Protein AF-E7GQM9-F1 (afdb_monomer_lite)

Sequence (223 aa):
MFKDCTQLNWVSIGIANHIGDEAFAGCTSLNRLIIYLHNGGTPPVLGRDVFKGCTSSKKTIDFSPTGNEAALAERYKAADPQWAVWFEGGTPPPSGSASSGSNDRGSKYGSWVQDAGGWMYIFNDFSPVSQWGYLPYGGKFAWYYFDQNGYMMTGWYTDASGRTYYLNPVSDGTRGRMMTGWNQIDGKWYYFSMEEGSENGMLLKNTTTPDGYKVDADGVWIQ

Structure (mmCIF, N/CA/C/O backbone):
data_AF-E7GQM9-F1
#
_entry.id   AF-E7GQM9-F1
#
loop_
_atom_site.group_PDB
_atom_site.id
_atom_site.type_symbol
_atom_site.label_atom_id
_atom_site.label_alt_id
_atom_site.label_comp_id
_atom_site.label_asym_id
_atom_site.label_entity_id
_atom_site.label_seq_id
_atom_site.pdbx_PDB_ins_code
_atom_site.Cartn_x
_atom_site.Cartn_y
_atom_site.Cartn_z
_atom_site.occupancy
_atom_site.B_iso_or_equiv
_atom_site.auth_seq_id
_atom_site.auth_comp_id
_atom_site.auth_asym_id
_atom_site.auth_atom_id
_atom_site.pdbx_PDB_model_num
ATOM 1 N N . MET A 1 1 ? 1.877 13.228 -8.716 1.00 68.31 1 MET A N 1
ATOM 2 C CA . MET A 1 1 ? 2.737 12.589 -9.737 1.00 68.31 1 MET A CA 1
ATOM 3 C C . MET A 1 1 ? 3.532 13.690 -10.418 1.00 68.31 1 MET A C 1
ATOM 5 O O . MET A 1 1 ? 2.919 14.692 -10.757 1.00 68.31 1 MET A O 1
ATOM 9 N N . PHE A 1 2 ? 4.853 13.554 -10.547 1.00 87.00 2 PHE A N 1
ATOM 10 C CA . PHE A 1 2 ? 5.767 14.640 -10.938 1.00 87.00 2 PHE A CA 1
ATOM 11 C C . PHE A 1 2 ? 5.984 14.746 -12.455 1.00 87.00 2 PHE A C 1
ATOM 13 O O . PHE A 1 2 ? 7.014 15.233 -12.898 1.00 87.00 2 PHE A O 1
ATOM 20 N N . LYS A 1 3 ? 5.029 14.302 -13.272 1.00 87.81 3 LYS A N 1
ATOM 21 C CA . LYS A 1 3 ? 5.143 14.380 -14.730 1.00 87.81 3 LYS A CA 1
ATOM 22 C C . LYS A 1 3 ? 5.377 15.830 -15.189 1.00 87.81 3 LYS A C 1
ATOM 24 O O . LYS A 1 3 ? 4.772 16.751 -14.644 1.00 87.81 3 LYS A O 1
ATOM 29 N N . ASP A 1 4 ? 6.274 16.010 -16.154 1.00 89.31 4 ASP A N 1
ATOM 30 C CA . ASP A 1 4 ? 6.684 17.280 -16.770 1.00 89.31 4 ASP A CA 1
ATOM 31 C C . ASP A 1 4 ? 7.248 18.325 -15.785 1.00 89.31 4 ASP A C 1
ATOM 33 O O . ASP A 1 4 ? 7.352 19.516 -16.092 1.00 89.31 4 ASP A O 1
ATOM 37 N N . CYS A 1 5 ? 7.676 17.892 -14.593 1.00 90.06 5 CYS A N 1
ATOM 38 C CA . CYS A 1 5 ? 8.295 18.765 -13.599 1.00 90.06 5 CYS A CA 1
ATOM 39 C C . CYS A 1 5 ? 9.760 19.056 -13.964 1.00 90.06 5 CYS A C 1
ATOM 41 O O . CYS A 1 5 ? 10.696 18.478 -13.410 1.00 90.06 5 CYS A O 1
ATOM 43 N N . THR A 1 6 ? 9.976 19.998 -14.880 1.00 91.81 6 THR A N 1
ATOM 44 C CA . THR A 1 6 ? 11.311 20.353 -15.402 1.00 91.81 6 THR A CA 1
ATOM 45 C C . THR A 1 6 ? 12.249 20.991 -14.377 1.00 91.81 6 THR A C 1
ATOM 47 O O . THR A 1 6 ? 13.444 21.082 -14.635 1.00 91.81 6 THR A O 1
ATOM 50 N N . GLN A 1 7 ? 11.747 21.407 -13.212 1.00 92.31 7 GLN A N 1
ATOM 51 C CA . GLN A 1 7 ? 12.543 21.976 -12.114 1.00 92.31 7 GLN A CA 1
ATOM 52 C C . GLN A 1 7 ? 12.828 20.975 -10.983 1.00 92.31 7 GLN A C 1
ATOM 54 O O . GLN A 1 7 ? 13.512 21.313 -10.017 1.00 92.31 7 GLN A O 1
ATOM 59 N N . LEU A 1 8 ? 12.292 19.752 -11.064 1.00 90.94 8 LEU A N 1
ATOM 60 C CA . LEU A 1 8 ? 12.532 18.738 -10.045 1.00 90.94 8 LEU A CA 1
ATOM 61 C C . LEU A 1 8 ? 13.973 18.240 -10.167 1.00 90.94 8 LEU A C 1
ATOM 63 O O . LEU A 1 8 ? 14.300 17.542 -11.118 1.00 90.94 8 LEU A O 1
ATOM 67 N N . ASN A 1 9 ? 14.821 18.594 -9.202 1.00 87.56 9 ASN A N 1
ATOM 68 C CA . ASN A 1 9 ? 16.243 18.244 -9.230 1.00 87.56 9 ASN A CA 1
ATOM 69 C C . ASN A 1 9 ? 16.522 16.898 -8.560 1.00 87.56 9 ASN A C 1
ATOM 71 O O . ASN A 1 9 ? 17.360 16.129 -9.023 1.00 87.56 9 ASN A O 1
ATOM 75 N N . TRP A 1 10 ? 15.803 16.594 -7.483 1.00 87.94 10 TRP A N 1
ATOM 76 C CA . TRP A 1 10 ? 15.971 15.364 -6.727 1.00 87.94 10 TRP A CA 1
ATOM 77 C C . TRP A 1 10 ? 14.629 14.870 -6.200 1.00 87.94 10 TRP A C 1
ATOM 79 O O . TRP A 1 10 ? 13.717 15.665 -5.967 1.00 87.94 10 TRP A O 1
ATOM 89 N N . VAL A 1 11 ? 14.514 13.561 -5.998 1.00 91.94 11 VAL A N 1
ATOM 90 C CA . VAL A 1 11 ? 13.379 12.960 -5.296 1.00 91.94 11 VAL A CA 1
ATOM 91 C C . VAL A 1 11 ? 13.881 11.891 -4.344 1.00 91.94 11 VAL A C 1
ATOM 93 O O . VAL A 1 11 ? 14.811 11.146 -4.651 1.00 91.94 11 VAL A O 1
ATOM 96 N N . SER A 1 12 ? 13.247 11.828 -3.179 1.00 87.31 12 SER A N 1
ATOM 97 C CA . SER A 1 12 ? 13.397 10.701 -2.279 1.00 87.31 12 SER A CA 1
ATOM 98 C C . SER A 1 12 ? 12.186 9.787 -2.406 1.00 87.31 12 SER A C 1
ATOM 100 O O . SER A 1 12 ? 11.046 10.221 -2.234 1.00 87.31 12 SER A O 1
ATOM 102 N N . ILE A 1 13 ? 12.440 8.536 -2.763 1.00 87.50 13 ILE A N 1
ATOM 103 C CA . ILE A 1 13 ? 11.450 7.476 -2.873 1.00 87.50 13 ILE A CA 1
ATOM 104 C C . ILE A 1 13 ? 11.543 6.677 -1.574 1.00 87.50 13 ILE A C 1
ATOM 106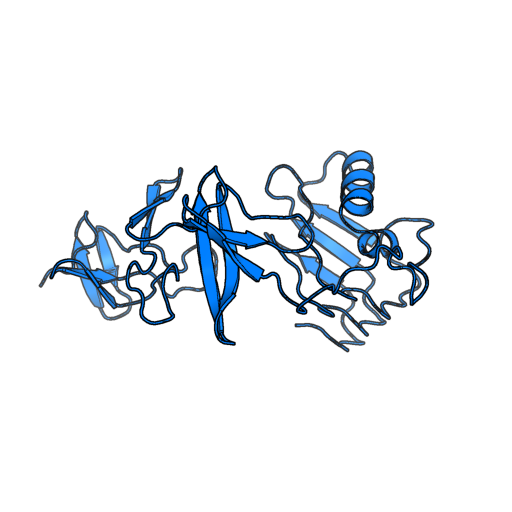 O O . ILE A 1 13 ? 12.536 6.002 -1.306 1.00 87.50 13 ILE A O 1
ATOM 110 N N . GLY A 1 14 ? 10.512 6.839 -0.743 1.00 81.25 14 GLY A N 1
ATOM 111 C CA . GLY A 1 14 ? 10.346 6.144 0.531 1.00 81.25 14 GLY A CA 1
ATOM 112 C C . GLY A 1 14 ? 10.001 4.664 0.365 1.00 81.25 14 GLY A C 1
ATOM 113 O O . GLY A 1 14 ? 10.415 4.009 -0.586 1.00 81.25 14 GLY A O 1
ATOM 114 N N . ILE A 1 15 ? 9.188 4.149 1.287 1.00 74.38 15 ILE A N 1
ATOM 115 C CA . ILE A 1 15 ? 8.647 2.788 1.217 1.00 74.38 15 ILE A CA 1
ATOM 116 C C . ILE A 1 15 ? 7.642 2.728 0.058 1.00 74.38 15 ILE A C 1
ATOM 118 O O . ILE A 1 15 ? 6.471 3.070 0.223 1.00 74.38 15 ILE A O 1
ATOM 122 N N . ALA A 1 16 ? 8.111 2.350 -1.129 1.00 77.94 16 ALA A N 1
ATOM 123 C CA . ALA A 1 16 ? 7.324 2.320 -2.352 1.00 77.94 16 ALA A CA 1
ATOM 124 C C . ALA A 1 16 ? 7.380 0.924 -2.976 1.00 77.94 16 ALA A C 1
ATOM 126 O O . ALA A 1 16 ? 8.402 0.503 -3.502 1.00 77.94 16 ALA A O 1
ATOM 127 N N . ASN A 1 17 ? 6.244 0.225 -2.982 1.00 79.31 17 ASN A N 1
ATOM 128 C CA . ASN A 1 17 ? 6.117 -1.053 -3.694 1.00 79.31 17 ASN A CA 1
ATOM 129 C C . ASN A 1 17 ? 5.892 -0.849 -5.205 1.00 79.31 17 ASN A C 1
ATOM 131 O O . ASN A 1 17 ? 6.152 -1.751 -5.996 1.00 79.31 17 ASN A O 1
ATOM 135 N N . HIS A 1 18 ? 5.408 0.330 -5.612 1.00 79.12 18 HIS A N 1
ATOM 136 C CA . HIS A 1 18 ? 5.070 0.636 -6.999 1.00 79.12 18 HIS A CA 1
ATOM 137 C C . HIS A 1 18 ? 5.290 2.118 -7.326 1.00 79.12 18 HIS A C 1
ATOM 139 O O . HIS A 1 18 ? 4.930 2.995 -6.538 1.00 79.12 18 HIS A O 1
ATOM 145 N N . ILE A 1 19 ? 5.808 2.402 -8.520 1.00 83.75 19 ILE A N 1
ATOM 146 C CA . ILE A 1 19 ? 5.900 3.749 -9.095 1.00 83.75 19 ILE A CA 1
ATOM 147 C C . ILE A 1 19 ? 5.076 3.756 -10.380 1.00 83.75 19 ILE A C 1
ATOM 149 O O . ILE A 1 19 ? 5.380 3.030 -11.316 1.00 83.75 19 ILE A O 1
ATOM 153 N N . GLY A 1 20 ? 4.003 4.548 -10.417 1.00 78.25 20 GLY A N 1
ATOM 154 C CA . GLY A 1 20 ? 3.047 4.547 -11.532 1.00 78.25 20 GLY A CA 1
ATOM 155 C C . GLY A 1 20 ? 3.619 5.034 -12.867 1.00 78.25 20 GLY A C 1
ATOM 156 O O . GLY A 1 20 ? 4.633 5.725 -12.894 1.00 78.25 20 GLY A O 1
ATOM 157 N N . ASP A 1 21 ? 2.932 4.715 -13.969 1.00 80.50 21 ASP A N 1
ATOM 158 C CA . ASP A 1 21 ? 3.328 5.157 -15.312 1.00 80.50 21 ASP A CA 1
ATOM 159 C C . ASP A 1 21 ? 3.638 6.649 -15.374 1.00 80.50 21 ASP A C 1
ATOM 161 O O . ASP A 1 21 ? 2.866 7.472 -14.873 1.00 80.50 21 ASP A O 1
ATOM 165 N N . GLU A 1 22 ? 4.710 6.980 -16.091 1.00 85.81 22 GLU A N 1
ATOM 166 C CA . GLU A 1 22 ? 5.138 8.349 -16.366 1.00 85.81 22 GLU A CA 1
ATOM 167 C C . GLU A 1 22 ? 5.381 9.188 -15.100 1.00 85.81 22 GLU A C 1
ATOM 169 O O . GLU A 1 22 ? 5.344 10.418 -15.166 1.00 85.81 22 GLU A O 1
ATOM 174 N N . ALA A 1 23 ? 5.629 8.555 -13.944 1.00 89.88 23 ALA A N 1
ATOM 175 C CA . ALA A 1 23 ? 5.670 9.266 -12.668 1.00 89.88 23 ALA A CA 1
ATOM 176 C C . ALA A 1 23 ? 6.660 10.435 -12.622 1.00 89.88 23 ALA A C 1
ATOM 178 O O . ALA A 1 23 ? 6.388 11.430 -11.941 1.00 89.88 23 ALA A O 1
ATOM 179 N N . PHE A 1 24 ? 7.762 10.312 -13.362 1.00 93.62 24 PHE A N 1
ATOM 180 C CA . PHE A 1 24 ? 8.801 11.321 -13.536 1.00 93.62 24 PHE A CA 1
ATOM 181 C C . PHE A 1 24 ? 9.069 11.620 -15.017 1.00 93.62 24 PHE A C 1
ATOM 183 O O . PHE A 1 24 ? 10.115 12.178 -15.355 1.00 93.62 24 PHE A O 1
ATOM 190 N N . ALA A 1 25 ? 8.153 11.248 -15.919 1.00 90.31 25 ALA A N 1
ATOM 191 C CA . ALA A 1 25 ? 8.352 11.509 -17.336 1.00 90.31 25 ALA A CA 1
ATOM 192 C C . ALA A 1 25 ? 8.449 13.021 -17.576 1.00 90.31 25 ALA A C 1
ATOM 194 O O . ALA A 1 25 ? 7.697 13.786 -16.980 1.00 90.31 25 ALA A O 1
ATOM 195 N N . GLY A 1 26 ? 9.387 13.458 -18.414 1.00 89.50 26 GLY A N 1
ATOM 196 C CA . GLY A 1 26 ? 9.610 14.877 -18.709 1.00 89.50 26 GLY A CA 1
ATOM 197 C C . GLY A 1 26 ? 10.334 15.667 -17.608 1.00 89.50 26 GLY A C 1
ATOM 198 O O . GLY A 1 26 ? 10.571 16.862 -17.779 1.00 89.50 26 GLY A O 1
ATOM 199 N N . CYS A 1 27 ? 10.746 15.037 -16.500 1.00 94.06 27 CYS A N 1
ATOM 200 C CA . CYS A 1 27 ? 11.576 15.684 -15.479 1.00 94.06 27 CYS A CA 1
ATOM 201 C C . CYS A 1 27 ? 13.022 15.849 -15.966 1.00 94.06 27 CYS A C 1
ATOM 203 O O . CYS A 1 27 ? 13.909 15.063 -15.623 1.00 94.06 27 CYS A O 1
ATOM 205 N N . THR A 1 28 ? 13.272 16.868 -16.785 1.00 92.25 28 THR A N 1
ATOM 206 C CA . THR A 1 28 ? 14.568 17.074 -17.452 1.00 92.25 28 THR A CA 1
ATOM 207 C C . THR A 1 28 ? 15.712 17.400 -16.493 1.00 92.25 28 THR A C 1
ATOM 209 O O . THR A 1 28 ? 16.852 17.030 -16.768 1.00 92.25 28 THR A O 1
ATOM 212 N N . SER A 1 29 ? 15.421 18.050 -15.362 1.00 92.56 29 SER A N 1
ATOM 213 C CA . SER A 1 29 ? 16.433 18.420 -14.357 1.00 92.56 29 SER A CA 1
ATOM 214 C C . SER A 1 29 ? 16.643 17.366 -13.271 1.00 92.56 29 SER A C 1
ATOM 216 O O . SER A 1 29 ? 17.541 17.532 -12.443 1.00 92.56 29 SER A O 1
ATOM 218 N N . LEU A 1 30 ? 15.865 16.274 -13.278 1.00 93.38 30 LEU A N 1
ATOM 219 C CA . LEU A 1 30 ? 15.963 15.244 -12.249 1.00 93.38 30 LEU A CA 1
ATOM 220 C C . LEU A 1 30 ? 17.299 14.519 -12.382 1.00 93.38 30 LEU A C 1
ATOM 222 O O . LEU A 1 30 ? 17.571 13.835 -13.373 1.00 93.38 30 LEU A O 1
ATOM 226 N N . ASN A 1 31 ? 18.138 14.716 -11.372 1.00 91.12 31 ASN A N 1
ATOM 227 C CA . ASN A 1 31 ? 19.538 14.323 -11.365 1.00 91.12 31 ASN A CA 1
ATOM 228 C C . ASN A 1 31 ? 19.913 13.451 -10.166 1.00 91.12 31 ASN A C 1
ATOM 230 O O . ASN A 1 31 ? 21.006 12.892 -10.150 1.00 91.12 31 ASN A O 1
ATOM 234 N N . ARG A 1 32 ? 19.013 13.287 -9.193 1.00 90.88 32 ARG A N 1
ATOM 235 C CA . ARG A 1 32 ? 19.282 12.494 -7.997 1.00 90.88 32 ARG A CA 1
ATOM 236 C C . ARG A 1 32 ? 18.044 11.755 -7.508 1.00 90.88 32 ARG A C 1
ATOM 238 O O . ARG A 1 32 ? 17.019 12.378 -7.222 1.00 90.88 32 ARG A O 1
ATOM 245 N N . LEU A 1 33 ? 18.166 10.441 -7.363 1.00 92.38 33 LEU A N 1
ATOM 246 C CA . LEU A 1 33 ? 17.224 9.611 -6.619 1.00 92.38 33 LEU A CA 1
ATOM 247 C C . LEU A 1 33 ? 17.828 9.237 -5.270 1.00 92.38 33 LEU A C 1
ATOM 249 O O . LEU A 1 33 ? 18.993 8.862 -5.194 1.00 92.38 33 LEU A O 1
ATOM 253 N N . ILE A 1 34 ? 17.019 9.292 -4.221 1.00 86.81 34 ILE A N 1
ATOM 254 C CA . ILE A 1 34 ? 17.334 8.669 -2.936 1.00 86.81 34 ILE A CA 1
ATOM 255 C C . ILE A 1 34 ? 16.307 7.565 -2.729 1.00 86.81 34 ILE A C 1
ATOM 257 O O . ILE A 1 34 ? 15.112 7.844 -2.738 1.00 86.81 34 ILE A O 1
ATOM 261 N N . ILE A 1 35 ? 16.749 6.323 -2.572 1.00 89.00 35 ILE A N 1
ATOM 262 C CA . ILE A 1 35 ? 15.875 5.172 -2.364 1.00 89.00 35 ILE A CA 1
ATOM 263 C C . ILE A 1 35 ? 16.012 4.692 -0.927 1.00 89.00 35 ILE A C 1
ATOM 265 O O . ILE A 1 35 ? 17.083 4.236 -0.516 1.00 89.00 35 ILE A O 1
ATOM 269 N N . TYR A 1 36 ? 14.923 4.753 -0.167 1.00 82.19 36 TYR A N 1
ATOM 270 C CA . TYR A 1 36 ? 14.878 4.131 1.149 1.00 82.19 36 TYR A CA 1
ATOM 271 C C . TYR A 1 36 ? 14.612 2.633 1.009 1.00 82.19 36 TYR A C 1
ATOM 273 O O . TYR A 1 36 ? 13.545 2.209 0.568 1.00 82.19 36 TYR A O 1
ATOM 281 N N . LEU A 1 37 ? 15.599 1.822 1.379 1.00 82.06 37 LEU A N 1
ATOM 282 C CA . LEU A 1 37 ? 15.533 0.374 1.286 1.00 82.06 37 LEU A CA 1
ATOM 283 C C . LEU A 1 37 ? 14.505 -0.173 2.281 1.00 82.06 37 LEU A C 1
ATOM 285 O O . LEU A 1 37 ? 14.644 -0.038 3.495 1.00 82.06 37 LEU A O 1
ATOM 289 N N . HIS A 1 38 ? 13.510 -0.873 1.749 1.00 76.50 38 HIS A N 1
ATOM 290 C CA . HIS A 1 38 ? 12.591 -1.727 2.495 1.00 76.50 38 HIS A CA 1
ATOM 291 C C . HIS A 1 38 ? 12.579 -3.130 1.867 1.00 76.50 38 HIS A C 1
ATOM 293 O O . HIS A 1 38 ? 13.158 -3.346 0.800 1.00 76.50 38 HIS A O 1
ATOM 299 N N . ASN A 1 39 ? 11.968 -4.115 2.538 1.00 66.12 39 ASN A N 1
ATOM 300 C CA . ASN A 1 39 ? 11.798 -5.483 2.016 1.00 66.12 39 ASN A CA 1
ATOM 301 C C . ASN A 1 39 ? 13.106 -6.126 1.507 1.00 66.12 39 ASN A C 1
ATOM 303 O O . ASN A 1 39 ? 13.173 -6.645 0.392 1.00 66.12 39 ASN A O 1
ATOM 307 N N . GLY A 1 40 ? 14.183 -6.022 2.293 1.00 73.69 40 GLY A N 1
ATOM 308 C CA . GLY A 1 40 ? 15.490 -6.584 1.933 1.00 73.69 40 GLY A CA 1
ATOM 309 C C . GLY A 1 40 ? 16.164 -5.911 0.730 1.00 73.69 40 GLY A C 1
ATOM 310 O O . GLY A 1 40 ? 17.076 -6.498 0.148 1.00 73.69 40 GLY A O 1
ATOM 311 N N . GLY A 1 41 ? 15.719 -4.709 0.341 1.00 80.38 41 GLY A N 1
ATOM 312 C CA . GLY A 1 41 ? 16.227 -3.956 -0.807 1.00 80.38 41 GLY A CA 1
ATOM 313 C C . GLY A 1 41 ? 15.624 -4.399 -2.138 1.00 80.38 41 GLY A C 1
ATOM 314 O O . GLY A 1 41 ? 16.319 -4.401 -3.155 1.00 80.38 41 GLY A O 1
ATOM 315 N N . THR A 1 42 ? 14.375 -4.860 -2.129 1.00 82.88 42 THR A N 1
ATOM 316 C CA . THR A 1 42 ? 13.640 -5.204 -3.354 1.00 82.88 42 THR A CA 1
ATOM 317 C C . THR A 1 42 ? 13.195 -3.910 -4.054 1.00 82.88 42 THR A C 1
ATOM 319 O O . THR A 1 42 ? 12.630 -3.054 -3.375 1.00 82.88 42 THR A O 1
ATOM 322 N N . PRO A 1 43 ? 13.465 -3.721 -5.362 1.00 84.94 43 PRO A N 1
ATOM 323 C CA . PRO A 1 43 ? 13.064 -2.512 -6.084 1.00 84.94 43 PRO A CA 1
ATOM 324 C C . PRO A 1 43 ? 11.539 -2.336 -6.134 1.00 84.94 43 PRO A C 1
ATOM 326 O O . PRO A 1 43 ? 10.829 -3.341 -6.237 1.00 84.94 43 PRO A O 1
ATOM 329 N N . PRO A 1 44 ? 11.026 -1.089 -6.151 1.00 84.12 44 PRO A N 1
ATOM 330 C CA . PRO A 1 44 ? 9.646 -0.833 -6.537 1.00 84.12 44 PRO A CA 1
ATOM 331 C C . PRO A 1 44 ? 9.394 -1.355 -7.948 1.00 84.12 44 PRO A C 1
ATOM 333 O O . PRO A 1 44 ? 10.223 -1.171 -8.846 1.00 84.12 44 PRO A O 1
ATOM 336 N N . VAL A 1 45 ? 8.208 -1.908 -8.168 1.00 81.00 45 VAL A N 1
ATOM 337 C CA . VAL A 1 45 ? 7.737 -2.200 -9.519 1.00 81.00 45 VAL A CA 1
ATOM 338 C C . VAL A 1 45 ? 7.491 -0.879 -10.256 1.00 81.00 45 VAL A C 1
ATOM 340 O O . VAL A 1 45 ? 6.844 0.026 -9.721 1.00 81.00 45 VAL A O 1
ATOM 343 N N . LEU A 1 46 ? 8.021 -0.749 -11.472 1.00 81.50 46 LEU A N 1
ATOM 344 C CA . LEU A 1 46 ? 7.845 0.442 -12.298 1.00 81.50 46 LEU A CA 1
ATOM 345 C C . LEU A 1 46 ? 6.680 0.269 -13.277 1.00 81.50 46 LEU A C 1
ATOM 347 O O . LEU A 1 46 ? 6.521 -0.766 -13.920 1.00 81.50 46 LEU A O 1
ATOM 351 N N . GLY A 1 47 ? 5.888 1.328 -13.417 1.00 73.81 47 GLY A N 1
ATOM 352 C CA . GLY A 1 47 ? 4.965 1.506 -14.526 1.00 73.81 47 GLY A CA 1
ATOM 353 C C . GLY A 1 47 ? 5.699 1.809 -15.834 1.00 73.81 47 GLY A C 1
ATOM 354 O O . GLY A 1 47 ? 6.929 1.878 -15.905 1.00 73.81 47 GLY A O 1
ATOM 355 N N . ARG A 1 48 ? 4.941 2.040 -16.901 1.00 78.44 48 ARG A N 1
ATOM 356 C CA . ARG A 1 48 ? 5.496 2.401 -18.210 1.00 78.44 48 ARG A CA 1
ATOM 357 C C . ARG A 1 48 ? 6.098 3.805 -18.188 1.00 78.44 48 ARG A C 1
ATOM 359 O O . ARG A 1 48 ? 5.488 4.738 -17.672 1.00 78.44 48 ARG A O 1
ATOM 366 N N . ASP A 1 49 ? 7.234 3.976 -18.858 1.00 84.38 49 ASP A N 1
ATOM 367 C CA . ASP A 1 49 ? 7.826 5.283 -19.164 1.00 84.38 49 ASP A CA 1
ATOM 368 C C . ASP A 1 49 ? 8.083 6.167 -17.921 1.00 84.38 49 ASP A C 1
ATOM 370 O O . ASP A 1 49 ? 8.101 7.394 -18.024 1.00 84.38 49 ASP A O 1
ATOM 374 N N . VAL A 1 50 ? 8.305 5.573 -16.744 1.00 89.19 50 VAL A N 1
ATOM 375 C CA . VAL A 1 50 ? 8.479 6.273 -15.457 1.00 89.19 50 VAL A CA 1
ATOM 376 C C . VAL A 1 50 ? 9.531 7.375 -15.543 1.00 89.19 50 VAL A C 1
ATOM 378 O O . VAL A 1 50 ? 9.284 8.475 -15.056 1.00 89.19 50 VAL A O 1
ATOM 381 N N . PHE A 1 51 ? 10.668 7.101 -16.187 1.00 91.31 51 PHE A N 1
ATOM 382 C CA . PHE A 1 51 ? 11.790 8.040 -16.342 1.00 91.31 51 PHE A CA 1
ATOM 383 C C . PHE A 1 51 ? 11.961 8.547 -17.783 1.00 91.31 51 PHE A C 1
ATOM 385 O O . PHE A 1 51 ? 13.033 9.027 -18.171 1.00 91.31 51 PHE A O 1
ATOM 392 N N . LYS A 1 52 ? 10.928 8.422 -18.624 1.00 88.44 52 LYS A N 1
ATOM 393 C CA . LYS A 1 52 ? 11.003 8.843 -20.027 1.00 88.44 52 LYS A CA 1
ATOM 394 C C . LYS A 1 52 ? 11.267 10.341 -20.130 1.00 88.44 52 LYS A C 1
ATOM 396 O O . LYS A 1 52 ? 10.534 11.152 -19.583 1.00 88.44 52 LYS A O 1
ATOM 401 N N . GLY A 1 53 ? 12.299 10.727 -20.874 1.00 87.56 53 GLY A N 1
ATOM 402 C CA . GLY A 1 53 ? 12.661 12.139 -21.021 1.00 87.56 53 GLY A CA 1
ATOM 403 C C . GLY A 1 53 ? 13.370 12.742 -19.801 1.00 87.56 53 GLY A C 1
ATOM 404 O O . GLY A 1 53 ? 13.564 13.954 -19.762 1.00 87.56 53 GLY A O 1
ATOM 405 N N . CYS A 1 54 ? 13.813 11.934 -18.831 1.00 89.06 54 CYS A N 1
ATOM 406 C CA . CYS A 1 54 ? 14.766 12.385 -17.816 1.00 89.06 54 CYS A CA 1
ATOM 407 C C . CYS A 1 54 ? 16.161 12.555 -18.447 1.00 89.06 54 CYS A C 1
ATOM 409 O O . CYS A 1 54 ? 16.949 11.611 -18.549 1.00 89.06 54 CYS A O 1
ATOM 411 N N . THR A 1 55 ? 16.481 13.770 -18.893 1.00 85.19 55 THR A N 1
ATOM 412 C CA . THR A 1 55 ? 17.667 14.063 -19.719 1.00 85.19 55 THR A CA 1
ATOM 413 C C . THR A 1 55 ? 18.873 14.626 -18.964 1.00 85.19 55 THR A C 1
ATOM 415 O O . THR A 1 55 ? 19.877 14.917 -19.608 1.00 85.19 55 THR A O 1
ATOM 418 N N . SER A 1 56 ? 18.836 14.742 -17.628 1.00 85.31 56 SER A N 1
ATOM 419 C CA . SER A 1 56 ? 19.973 15.276 -16.855 1.00 85.31 56 SER A CA 1
ATOM 420 C C . SER A 1 56 ? 21.295 14.578 -17.204 1.00 85.31 56 SER A C 1
ATOM 422 O O . SER A 1 56 ? 21.364 13.349 -17.251 1.00 85.31 56 SER A O 1
ATOM 424 N N . SER A 1 57 ? 22.353 15.356 -17.432 1.00 79.75 57 SER A N 1
ATOM 425 C CA . SER A 1 57 ? 23.680 14.854 -17.814 1.00 79.75 57 SER A CA 1
ATOM 426 C C . SER A 1 57 ? 24.438 14.189 -16.665 1.00 79.75 57 SER A C 1
ATOM 428 O O . SER A 1 57 ? 25.361 13.415 -16.902 1.00 79.75 57 SER A O 1
ATOM 430 N N . LYS A 1 58 ? 24.045 14.477 -15.421 1.00 82.25 58 LYS A N 1
ATOM 431 C CA . LYS A 1 58 ? 24.554 13.830 -14.212 1.00 82.25 58 LYS A CA 1
ATOM 432 C C . LYS A 1 58 ? 23.365 13.218 -13.497 1.00 82.25 58 LYS A C 1
ATOM 434 O O . LYS A 1 58 ? 22.427 13.939 -13.169 1.00 82.25 58 LYS A O 1
ATOM 439 N N . LYS A 1 59 ? 23.373 11.904 -13.322 1.00 87.44 59 LYS A N 1
ATOM 440 C CA . LYS A 1 59 ? 22.342 11.180 -12.584 1.00 87.44 59 LYS A CA 1
ATOM 441 C C . LYS A 1 59 ? 23.009 10.345 -11.513 1.00 87.44 59 LYS A C 1
ATOM 443 O O . LYS A 1 59 ? 24.013 9.699 -11.796 1.00 87.44 59 LYS A O 1
ATOM 448 N N . THR A 1 60 ? 22.461 10.385 -10.309 1.00 85.94 60 THR A N 1
ATOM 449 C CA . THR A 1 60 ? 22.903 9.549 -9.195 1.00 85.94 60 THR A CA 1
ATOM 450 C C . THR A 1 60 ? 21.709 8.872 -8.541 1.00 85.94 60 THR A C 1
ATOM 452 O O . THR A 1 60 ? 20.587 9.391 -8.557 1.00 85.94 60 THR A O 1
ATOM 455 N N . ILE A 1 61 ? 21.963 7.707 -7.961 1.00 89.56 61 ILE A N 1
ATOM 456 C CA . ILE A 1 61 ? 21.018 6.970 -7.135 1.00 89.56 61 ILE A CA 1
ATOM 457 C C . ILE A 1 61 ? 21.721 6.595 -5.836 1.00 89.56 61 ILE A C 1
ATOM 459 O O . ILE A 1 61 ? 22.743 5.918 -5.854 1.00 89.56 61 ILE A O 1
ATOM 463 N N . ASP A 1 62 ? 21.170 7.068 -4.724 1.00 85.25 62 ASP A N 1
ATOM 464 C CA . ASP A 1 62 ? 21.682 6.802 -3.384 1.00 85.25 62 ASP A CA 1
ATOM 465 C C . ASP A 1 62 ? 20.727 5.836 -2.675 1.00 85.25 62 ASP A C 1
ATOM 467 O O . ASP A 1 62 ? 19.511 6.041 -2.697 1.00 85.25 62 ASP A O 1
ATOM 471 N N . PHE A 1 63 ? 21.253 4.810 -2.007 1.00 86.06 63 PHE A N 1
ATOM 472 C CA . PHE A 1 63 ? 20.452 3.882 -1.205 1.00 86.06 63 PHE A CA 1
ATOM 473 C C . PHE A 1 63 ? 20.589 4.193 0.288 1.00 86.06 63 PHE A C 1
ATOM 475 O O . PHE A 1 63 ? 21.690 4.428 0.784 1.00 86.06 63 PHE A O 1
ATOM 482 N N . SER A 1 64 ? 19.471 4.188 1.015 1.00 79.94 64 SER A N 1
ATOM 483 C CA . SER A 1 64 ? 19.422 4.495 2.446 1.00 79.94 64 SER A CA 1
ATOM 484 C C . SER A 1 64 ? 18.652 3.419 3.229 1.00 79.94 64 SER A C 1
ATOM 486 O O . SER A 1 64 ? 17.495 3.166 2.898 1.00 79.94 64 SER A O 1
ATOM 488 N N . PRO A 1 65 ? 19.227 2.792 4.273 1.00 76.38 65 PRO A N 1
ATOM 489 C CA . PRO A 1 65 ? 20.619 2.930 4.701 1.00 76.38 65 PRO A CA 1
ATOM 490 C C . PRO A 1 65 ? 21.594 2.427 3.626 1.00 76.38 65 PRO A C 1
ATOM 492 O O . PRO A 1 65 ? 21.226 1.622 2.770 1.00 76.38 65 PRO A O 1
ATOM 495 N N . THR A 1 66 ? 22.837 2.904 3.674 1.00 70.06 66 THR A N 1
ATOM 496 C CA . THR A 1 66 ? 23.887 2.456 2.753 1.00 70.06 66 THR A CA 1
ATOM 497 C C . THR A 1 66 ? 24.171 0.965 2.950 1.00 70.06 66 THR A C 1
ATOM 499 O O . THR A 1 66 ? 24.123 0.439 4.064 1.00 70.06 66 THR A O 1
ATOM 502 N N . GLY A 1 67 ? 24.435 0.260 1.850 1.00 68.06 67 GLY A N 1
ATOM 503 C CA . GLY A 1 67 ? 24.598 -1.193 1.834 1.00 68.06 67 GLY A CA 1
ATOM 504 C C . GLY A 1 67 ? 25.549 -1.650 0.732 1.00 68.06 67 GLY A C 1
ATOM 505 O O . GLY A 1 67 ? 26.428 -0.907 0.308 1.00 68.06 67 GLY A O 1
ATOM 506 N N . ASN A 1 68 ? 25.381 -2.881 0.244 1.00 78.69 68 ASN A N 1
ATOM 507 C CA . ASN A 1 68 ? 26.134 -3.357 -0.919 1.00 78.69 68 ASN A CA 1
ATOM 508 C C . ASN A 1 68 ? 25.550 -2.748 -2.206 1.00 78.69 68 ASN A C 1
ATOM 510 O O . ASN A 1 68 ? 24.692 -3.345 -2.859 1.00 78.69 68 ASN A O 1
ATOM 514 N N . GLU A 1 69 ? 26.003 -1.542 -2.542 1.00 79.06 69 GLU A N 1
ATOM 515 C CA . GLU A 1 69 ? 25.492 -0.753 -3.669 1.00 79.06 69 GLU A CA 1
ATOM 516 C C . GLU A 1 69 ? 25.647 -1.465 -5.018 1.00 79.06 69 GLU A C 1
ATOM 518 O O . GLU A 1 69 ? 24.754 -1.376 -5.856 1.00 79.06 69 GLU A O 1
ATOM 523 N N . ALA A 1 70 ? 26.711 -2.252 -5.211 1.00 81.25 70 ALA A N 1
ATOM 524 C CA . ALA A 1 70 ? 26.908 -3.027 -6.436 1.00 81.25 70 ALA A CA 1
ATOM 525 C C . ALA A 1 70 ? 25.835 -4.118 -6.602 1.00 81.25 70 ALA A C 1
ATOM 527 O O . ALA A 1 70 ? 25.236 -4.252 -7.669 1.00 81.25 70 ALA A O 1
ATOM 528 N N . ALA A 1 71 ? 25.535 -4.863 -5.532 1.00 83.50 71 ALA A N 1
ATOM 529 C CA . ALA A 1 71 ? 24.480 -5.877 -5.557 1.00 83.50 71 ALA A CA 1
ATOM 530 C C . ALA A 1 71 ? 23.083 -5.260 -5.745 1.00 83.50 71 ALA A C 1
ATOM 532 O O . ALA A 1 71 ? 22.230 -5.841 -6.419 1.00 83.50 71 ALA A O 1
ATOM 533 N N . LEU A 1 72 ? 22.848 -4.076 -5.170 1.00 86.25 72 LEU A N 1
ATOM 534 C CA . LEU A 1 72 ? 21.602 -3.330 -5.355 1.00 86.25 72 LEU A CA 1
ATOM 535 C C . LEU A 1 72 ? 21.466 -2.815 -6.791 1.00 86.25 72 LEU A C 1
ATOM 537 O O . LEU A 1 72 ? 20.401 -2.970 -7.382 1.00 86.25 72 LEU A O 1
ATOM 541 N N . ALA A 1 73 ? 22.533 -2.290 -7.392 1.00 85.62 73 ALA A N 1
ATOM 542 C CA . ALA A 1 73 ? 22.516 -1.834 -8.778 1.00 85.62 73 ALA A CA 1
ATOM 543 C C . ALA A 1 73 ? 22.150 -2.961 -9.754 1.00 85.62 73 ALA A C 1
ATOM 545 O O . ALA A 1 73 ? 21.279 -2.780 -10.608 1.00 85.62 73 ALA A O 1
ATOM 546 N N . GLU A 1 74 ? 22.762 -4.140 -9.607 1.00 86.31 74 GLU A N 1
ATOM 547 C CA . GLU A 1 74 ? 22.412 -5.309 -10.425 1.00 86.31 74 GLU A CA 1
ATOM 548 C C . GLU A 1 74 ? 20.958 -5.733 -10.221 1.00 86.31 74 GLU A C 1
ATOM 550 O O . GLU A 1 74 ? 20.240 -5.973 -11.191 1.00 86.31 74 GLU A O 1
ATOM 555 N N . ARG A 1 75 ? 20.480 -5.743 -8.973 1.00 86.38 75 ARG A N 1
ATOM 556 C CA . ARG A 1 75 ? 19.088 -6.084 -8.667 1.00 86.38 75 ARG A CA 1
ATOM 557 C C . ARG A 1 75 ? 18.088 -5.109 -9.293 1.00 86.38 75 ARG A C 1
ATOM 559 O O . ARG A 1 75 ? 17.090 -5.555 -9.850 1.00 86.38 75 ARG A O 1
ATOM 566 N N . TYR A 1 76 ? 18.335 -3.802 -9.207 1.00 89.75 76 TYR A N 1
ATOM 567 C CA . TYR A 1 76 ? 17.446 -2.778 -9.767 1.00 89.75 76 TYR A CA 1
ATOM 568 C C . TYR A 1 76 ? 17.405 -2.862 -11.297 1.00 89.75 76 TYR A C 1
ATOM 570 O O . TYR A 1 76 ? 16.322 -2.909 -11.874 1.00 89.75 76 TYR A O 1
ATOM 578 N N . LYS A 1 77 ? 18.567 -2.978 -11.954 1.00 86.69 77 LYS A N 1
ATOM 579 C CA . LYS A 1 77 ? 18.643 -3.152 -13.415 1.00 86.69 77 LYS A CA 1
ATOM 580 C C . LYS A 1 77 ? 17.968 -4.442 -13.893 1.00 86.69 77 LYS A C 1
ATOM 582 O O . LYS A 1 77 ? 17.344 -4.433 -14.949 1.00 86.69 77 LYS A O 1
ATOM 587 N N . ALA A 1 78 ? 18.091 -5.532 -13.132 1.00 81.62 78 ALA A N 1
ATOM 588 C CA . ALA A 1 78 ? 17.448 -6.805 -13.454 1.00 81.62 78 ALA A CA 1
ATOM 589 C C . ALA A 1 78 ? 15.922 -6.767 -13.271 1.00 81.62 78 ALA A C 1
ATOM 591 O O . ALA A 1 78 ? 15.216 -7.480 -13.978 1.00 81.62 78 ALA A O 1
ATOM 592 N N . ALA A 1 79 ? 15.417 -5.952 -12.338 1.00 81.88 79 ALA A N 1
ATOM 593 C CA . ALA A 1 79 ? 13.985 -5.828 -12.078 1.00 81.88 79 ALA A CA 1
ATOM 594 C C . ALA A 1 79 ? 13.248 -5.033 -13.166 1.00 81.88 79 ALA A C 1
ATOM 596 O O . ALA A 1 79 ? 12.159 -5.430 -13.567 1.00 81.88 79 ALA A O 1
ATOM 597 N N . ASP A 1 80 ? 13.827 -3.928 -13.648 1.00 84.56 80 ASP A N 1
ATOM 598 C CA . ASP A 1 80 ? 13.274 -3.165 -14.772 1.00 84.56 80 ASP A CA 1
ATOM 599 C C . ASP A 1 80 ? 14.383 -2.363 -15.491 1.00 84.56 80 ASP A C 1
ATOM 601 O O . ASP A 1 80 ? 15.149 -1.643 -14.837 1.00 84.56 80 ASP A O 1
ATOM 605 N N . PRO A 1 81 ? 14.477 -2.421 -16.835 1.00 84.19 81 PRO A N 1
ATOM 606 C CA . PRO A 1 81 ? 15.499 -1.699 -17.595 1.00 84.19 81 PRO A CA 1
ATOM 607 C C . PRO A 1 81 ? 15.428 -0.170 -17.450 1.00 84.19 81 PRO A C 1
ATOM 609 O O . PRO A 1 81 ? 16.430 0.509 -17.677 1.00 84.19 81 PRO A O 1
ATOM 612 N N . GLN A 1 82 ? 14.289 0.402 -17.051 1.00 89.44 82 GLN A N 1
ATOM 613 C CA . GLN A 1 82 ? 14.154 1.839 -16.798 1.00 89.44 82 GLN A CA 1
ATOM 614 C C . GLN A 1 82 ? 15.038 2.314 -15.635 1.00 89.44 82 GLN A C 1
ATOM 616 O O . GLN A 1 82 ? 15.397 3.491 -15.601 1.00 89.44 82 GLN A O 1
ATOM 621 N N . TRP A 1 83 ? 15.451 1.428 -14.721 1.00 89.38 83 TRP A N 1
ATOM 622 C CA . TRP A 1 83 ? 16.409 1.768 -13.665 1.00 89.38 83 TRP A CA 1
ATOM 623 C C . TRP A 1 83 ? 17.819 2.040 -14.195 1.00 89.38 83 TRP A C 1
ATOM 625 O O . TRP A 1 83 ? 18.570 2.785 -13.566 1.00 89.38 83 TRP A O 1
ATOM 635 N N . ALA A 1 84 ? 18.179 1.492 -15.361 1.00 85.12 84 ALA A N 1
ATOM 636 C CA . ALA A 1 84 ? 19.526 1.602 -15.919 1.00 85.12 84 ALA A CA 1
ATOM 637 C C . ALA A 1 84 ? 19.968 3.055 -16.150 1.00 85.12 84 ALA A C 1
ATOM 639 O O . ALA A 1 84 ? 21.155 3.348 -16.041 1.00 85.12 84 ALA A O 1
ATOM 640 N N . VAL A 1 85 ? 19.026 3.977 -16.395 1.00 84.94 85 VAL A N 1
ATOM 641 C CA . VAL A 1 85 ? 19.316 5.406 -16.611 1.00 84.94 85 VAL A CA 1
ATOM 642 C C . VAL A 1 85 ? 19.974 6.083 -15.398 1.00 84.94 85 VAL A C 1
ATOM 644 O O . VAL A 1 85 ? 20.557 7.153 -15.548 1.00 84.94 85 VAL A O 1
ATOM 647 N N . TRP A 1 86 ? 19.893 5.481 -14.208 1.00 88.19 86 TRP A N 1
ATOM 648 C CA . TRP A 1 86 ? 20.424 6.034 -12.958 1.00 88.19 86 TRP A CA 1
ATOM 649 C C . TRP A 1 86 ? 21.814 5.512 -12.568 1.00 88.19 86 TRP A C 1
ATOM 651 O O . TRP A 1 86 ? 22.371 5.987 -11.581 1.00 88.19 86 TRP A O 1
ATOM 661 N N . PHE A 1 87 ? 22.385 4.573 -13.329 1.00 83.88 87 PHE A N 1
ATOM 662 C CA . PHE A 1 87 ? 23.699 3.980 -13.060 1.00 83.88 87 PHE A CA 1
ATOM 663 C C . PHE A 1 87 ? 24.732 4.387 -14.128 1.00 83.88 87 PHE A C 1
ATOM 665 O O . PHE A 1 87 ? 24.381 4.628 -15.286 1.00 83.88 87 PHE A O 1
ATOM 672 N N . GLU A 1 88 ? 26.014 4.475 -13.748 1.00 62.88 88 GLU A N 1
ATOM 673 C CA . GLU A 1 88 ? 27.101 4.883 -14.654 1.00 62.88 88 GLU A CA 1
ATOM 674 C C . GLU A 1 88 ? 27.167 4.011 -15.919 1.00 62.88 88 GLU A C 1
ATOM 676 O O . GLU A 1 88 ? 27.066 2.786 -15.863 1.00 62.88 88 GLU A O 1
ATOM 681 N N . GLY A 1 89 ? 27.332 4.651 -17.083 1.00 56.78 89 GLY A N 1
ATOM 682 C CA . GLY A 1 89 ? 27.380 3.969 -18.383 1.00 56.78 89 GLY A CA 1
ATOM 683 C C . GLY A 1 89 ? 26.023 3.480 -18.907 1.00 56.78 89 GLY A C 1
ATOM 684 O O . GLY A 1 89 ? 25.964 2.925 -20.006 1.00 56.78 89 GLY A O 1
ATOM 685 N N . GLY A 1 90 ? 24.930 3.706 -18.170 1.00 49.25 90 GLY A N 1
ATOM 686 C CA . GLY A 1 90 ? 23.578 3.396 -18.616 1.00 49.25 90 GLY A CA 1
ATOM 687 C C . GLY A 1 90 ? 23.178 4.242 -19.823 1.00 49.25 90 GLY A C 1
ATOM 688 O O . GLY A 1 90 ? 22.991 5.454 -19.721 1.00 49.25 90 GLY A O 1
ATOM 689 N N . THR A 1 91 ? 23.014 3.607 -20.981 1.00 43.97 91 THR A N 1
ATOM 690 C CA . THR A 1 91 ? 22.251 4.221 -22.071 1.00 43.97 91 THR A CA 1
ATOM 691 C C . THR A 1 91 ? 20.765 4.117 -21.718 1.00 43.97 91 THR A C 1
ATOM 693 O O . THR A 1 91 ? 20.339 3.072 -21.217 1.00 43.97 91 THR A O 1
ATOM 696 N N . PRO A 1 92 ? 19.951 5.173 -21.924 1.00 46.53 92 PRO A N 1
ATOM 697 C CA . PRO A 1 92 ? 18.504 5.027 -21.838 1.00 46.53 92 PRO A CA 1
ATOM 698 C C . PRO A 1 92 ? 18.087 3.873 -22.757 1.00 46.53 92 PRO A C 1
ATOM 700 O O . PRO A 1 92 ? 18.635 3.789 -23.864 1.00 46.53 92 PRO A O 1
ATOM 703 N N . PRO A 1 93 ? 17.141 3.001 -22.362 1.00 40.94 93 PRO A N 1
ATOM 704 C CA . PRO A 1 93 ? 16.583 2.063 -23.320 1.00 40.94 93 PRO A CA 1
ATOM 705 C C . PRO A 1 93 ? 16.112 2.871 -24.541 1.00 40.94 93 PRO A C 1
ATOM 707 O O . PRO A 1 93 ? 15.498 3.932 -24.358 1.00 40.94 93 PRO A O 1
ATOM 710 N N . PRO A 1 94 ? 16.429 2.434 -25.777 1.00 40.53 94 PRO A N 1
ATOM 711 C CA . PRO A 1 94 ? 15.935 3.099 -26.972 1.00 40.53 94 PRO A CA 1
ATOM 712 C C . PRO A 1 94 ? 14.432 3.288 -26.823 1.00 40.53 94 PRO A C 1
ATOM 714 O O . PRO A 1 94 ? 13.741 2.365 -26.379 1.00 40.53 94 PRO A O 1
ATOM 717 N N . SER A 1 95 ? 13.914 4.466 -27.171 1.00 47.38 95 SER A N 1
ATOM 718 C CA . SER A 1 95 ? 12.468 4.663 -27.249 1.00 47.38 95 SER A CA 1
ATOM 719 C C . SER A 1 95 ? 11.906 3.610 -28.205 1.00 47.38 95 SER A C 1
ATOM 721 O O . SER A 1 95 ? 12.082 3.727 -29.415 1.00 47.38 95 SER A O 1
ATOM 723 N N . GLY A 1 96 ? 11.301 2.558 -27.651 1.00 46.94 96 GLY A N 1
ATOM 724 C CA . GLY A 1 96 ? 10.746 1.436 -28.407 1.00 46.94 96 GLY A CA 1
ATOM 725 C C . GLY A 1 96 ? 11.353 0.052 -28.150 1.00 46.94 96 GLY A C 1
ATOM 726 O O . GLY A 1 96 ? 10.774 -0.913 -28.637 1.00 46.94 96 GLY A O 1
ATOM 727 N N . SER A 1 97 ? 12.420 -0.118 -27.361 1.00 41.28 97 SER A N 1
ATOM 728 C CA . SER A 1 97 ? 12.945 -1.465 -27.047 1.00 41.28 97 SER A CA 1
ATOM 729 C C . SER A 1 97 ? 12.263 -2.090 -25.829 1.00 41.28 97 SER A C 1
ATOM 731 O O . SER A 1 97 ? 12.909 -2.509 -24.871 1.00 41.28 97 SER A O 1
ATOM 733 N N . ALA A 1 98 ? 10.935 -2.174 -25.882 1.00 41.25 98 ALA A N 1
ATOM 734 C CA . ALA A 1 98 ? 10.240 -3.252 -25.201 1.00 41.25 98 ALA A CA 1
ATOM 735 C C . ALA A 1 98 ? 10.533 -4.524 -26.003 1.00 41.25 98 ALA A C 1
ATOM 737 O O . ALA A 1 98 ? 10.326 -4.546 -27.217 1.00 41.25 98 ALA A O 1
ATOM 738 N N . SER A 1 99 ? 11.018 -5.577 -25.349 1.00 37.53 99 SER A N 1
ATOM 739 C CA . SER A 1 99 ? 11.115 -6.890 -25.978 1.00 37.53 99 SER A CA 1
ATOM 740 C C . SER A 1 99 ? 9.770 -7.242 -26.626 1.00 37.53 99 SER A C 1
ATOM 742 O O . SER A 1 99 ? 8.705 -7.234 -25.988 1.00 37.53 99 SER A O 1
ATOM 744 N N . SER A 1 100 ? 9.842 -7.489 -27.934 1.00 45.22 100 SER A N 1
ATOM 745 C CA . SER A 1 100 ? 8.775 -7.987 -28.789 1.00 45.22 100 SER A CA 1
ATOM 746 C C . SER A 1 100 ? 8.490 -9.446 -28.435 1.00 45.22 100 SER A C 1
ATOM 748 O O . SER A 1 100 ? 8.926 -10.369 -29.116 1.00 45.22 100 SER A O 1
ATOM 750 N N . GLY A 1 101 ? 7.784 -9.642 -27.327 1.00 33.62 101 GLY A N 1
ATOM 751 C CA . GLY A 1 101 ? 6.931 -10.800 -27.103 1.00 33.62 101 GLY A CA 1
ATOM 752 C C . GLY A 1 101 ? 5.504 -10.299 -27.233 1.00 33.62 101 GLY A C 1
ATOM 753 O O . GLY A 1 101 ? 5.007 -9.620 -26.337 1.00 33.62 101 GLY A O 1
ATOM 754 N N . SER A 1 102 ? 4.887 -10.532 -28.389 1.00 47.06 102 SER A N 1
ATOM 755 C CA . SER A 1 102 ? 3.487 -10.208 -28.623 1.00 47.06 102 SER A CA 1
ATOM 756 C C . SER A 1 102 ? 2.616 -11.013 -27.670 1.00 47.06 102 SER A C 1
ATOM 758 O O . SER A 1 102 ? 2.585 -12.235 -27.760 1.00 47.06 102 SER A O 1
ATOM 760 N N . ASN A 1 103 ? 1.919 -10.313 -26.791 1.00 33.09 103 ASN A N 1
ATOM 761 C CA . ASN A 1 103 ? 0.504 -10.504 -26.512 1.00 33.09 103 ASN A CA 1
ATOM 762 C C . ASN A 1 103 ? 0.076 -9.240 -25.783 1.00 33.09 103 ASN A C 1
ATOM 764 O O . ASN A 1 103 ? 0.682 -8.903 -24.771 1.00 33.09 103 ASN A O 1
ATOM 768 N N . ASP A 1 104 ? -0.861 -8.505 -26.380 1.00 45.31 104 ASP A N 1
ATOM 769 C CA . ASP A 1 104 ? -1.782 -7.583 -25.711 1.00 45.31 104 ASP A CA 1
ATOM 770 C C . ASP A 1 104 ? -1.359 -7.216 -24.275 1.00 45.31 104 ASP A C 1
ATOM 772 O O . ASP A 1 104 ? -1.812 -7.817 -23.300 1.00 45.31 104 ASP A O 1
ATOM 776 N N . ARG A 1 105 ? -0.414 -6.275 -24.119 1.00 41.94 105 ARG A N 1
ATOM 777 C CA . ARG A 1 105 ? -0.005 -5.804 -22.785 1.00 41.94 105 ARG A CA 1
ATOM 778 C C . ARG A 1 105 ? -1.087 -4.853 -22.284 1.00 41.94 105 ARG A C 1
ATOM 780 O O . ARG A 1 105 ? -0.962 -3.630 -22.363 1.00 41.94 105 ARG A O 1
ATOM 787 N N . GLY A 1 106 ? -2.204 -5.469 -21.906 1.00 40.22 106 GLY A N 1
ATOM 788 C CA . GLY A 1 106 ? -3.427 -4.846 -21.452 1.00 40.22 106 GLY A CA 1
ATOM 789 C C . GLY A 1 106 ? -3.184 -3.967 -20.236 1.00 40.22 106 GLY A C 1
ATOM 790 O O . GLY A 1 106 ? -2.491 -4.364 -19.311 1.00 40.22 106 GLY A O 1
ATOM 791 N N . SER A 1 107 ? -3.820 -2.793 -20.270 1.00 48.94 107 SER A N 1
ATOM 792 C CA . SER A 1 107 ? -3.942 -1.818 -19.184 1.00 48.94 107 SER A CA 1
ATOM 793 C C . SER A 1 107 ? -2.614 -1.234 -18.652 1.00 48.94 107 SER A C 1
ATOM 795 O O . SER A 1 107 ? -1.675 -1.919 -18.279 1.00 48.94 107 SER A O 1
ATOM 797 N N . LYS A 1 108 ? -2.568 0.101 -18.520 1.00 56.53 108 LYS A N 1
ATOM 798 C CA . LYS A 1 108 ? -1.552 0.856 -17.744 1.00 56.53 108 LYS A CA 1
ATOM 799 C C . LYS A 1 108 ? -1.416 0.356 -16.286 1.00 56.53 108 LYS A C 1
ATOM 801 O O . LYS A 1 108 ? -0.482 0.697 -15.571 1.00 56.53 108 LYS A O 1
ATOM 806 N N . TYR A 1 109 ? -2.361 -0.462 -15.843 1.00 61.34 109 TYR A N 1
ATOM 807 C CA . TYR A 1 109 ? -2.421 -1.092 -14.537 1.00 61.34 109 TYR A CA 1
ATOM 808 C C . TYR A 1 109 ? -2.545 -2.606 -14.687 1.00 61.34 109 TYR A C 1
ATOM 810 O O . TYR A 1 109 ? -3.031 -3.098 -15.703 1.00 61.34 109 TYR A O 1
ATOM 818 N N . GLY A 1 110 ? -2.171 -3.338 -13.647 1.00 74.88 110 GLY A N 1
ATOM 819 C CA . GLY A 1 110 ? -2.401 -4.772 -13.565 1.00 74.88 110 GLY A CA 1
ATOM 820 C C . GLY A 1 110 ? -3.883 -5.119 -13.601 1.00 74.88 110 GLY A C 1
ATOM 821 O O . GLY A 1 110 ? -4.763 -4.256 -13.544 1.00 74.88 110 GLY A O 1
ATOM 822 N N . SER A 1 111 ? -4.152 -6.409 -13.706 1.00 86.12 111 SER A N 1
ATOM 823 C CA . SER A 1 111 ? -5.504 -6.941 -1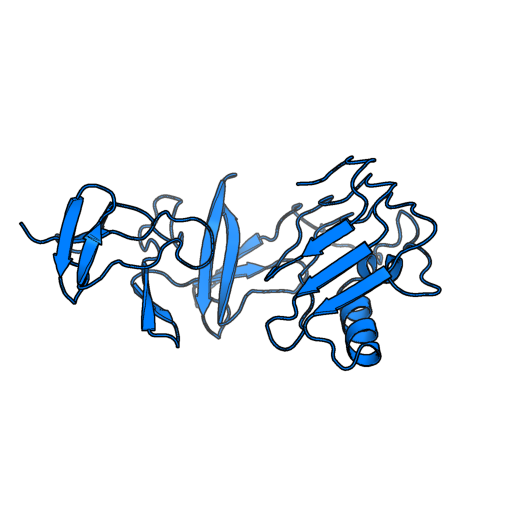3.763 1.00 86.12 111 SER A CA 1
ATOM 824 C C . SER A 1 111 ? -5.838 -7.667 -12.473 1.00 86.12 111 SER A C 1
ATOM 826 O O . SER A 1 111 ? -5.042 -8.449 -11.955 1.00 86.12 111 SER A O 1
ATOM 828 N N . TRP A 1 112 ? -7.047 -7.425 -11.977 1.00 91.94 112 TRP A N 1
ATOM 829 C CA . TRP A 1 112 ? -7.655 -8.278 -10.969 1.00 91.94 112 TRP A CA 1
ATOM 830 C C . TRP A 1 112 ? -8.056 -9.595 -11.624 1.00 91.94 112 TRP A C 1
ATOM 832 O O . TRP A 1 112 ? -8.806 -9.598 -12.600 1.00 91.94 112 TRP A O 1
ATOM 842 N N . VAL A 1 113 ? -7.552 -10.699 -11.091 1.00 93.00 113 VAL A N 1
ATOM 843 C CA . VAL A 1 113 ? -7.835 -12.052 -11.576 1.00 93.00 113 VAL A CA 1
ATOM 844 C C . VAL A 1 113 ? -8.455 -12.833 -10.434 1.00 93.00 113 VAL A C 1
ATOM 846 O O . VAL A 1 113 ? -7.991 -12.732 -9.304 1.00 93.00 113 VAL A O 1
ATOM 849 N N . GLN A 1 114 ? -9.515 -13.587 -10.711 1.00 94.94 114 GLN A N 1
ATOM 850 C CA . GLN A 1 114 ? -10.165 -14.426 -9.714 1.00 94.94 114 GLN A CA 1
ATOM 851 C C . GLN A 1 114 ? -10.056 -15.894 -10.112 1.00 94.94 114 GLN A C 1
ATOM 853 O O . GLN A 1 114 ? -10.376 -16.253 -11.246 1.00 94.94 114 GLN A O 1
ATOM 858 N N . ASP A 1 115 ? -9.654 -16.734 -9.166 1.00 93.81 115 ASP A N 1
ATOM 859 C CA . ASP A 1 115 ? -9.687 -18.190 -9.280 1.00 93.81 115 ASP A CA 1
ATOM 860 C C . ASP A 1 115 ? -10.436 -18.816 -8.081 1.00 93.81 115 ASP A C 1
ATOM 862 O O . ASP A 1 115 ? -11.191 -18.141 -7.374 1.00 93.81 115 ASP A O 1
ATOM 866 N N . ALA A 1 116 ? -10.257 -20.123 -7.863 1.00 94.12 116 ALA A N 1
ATOM 867 C CA . ALA A 1 116 ? -10.872 -20.845 -6.749 1.00 94.12 116 ALA A CA 1
ATOM 868 C C . ALA A 1 116 ? -10.327 -20.446 -5.361 1.00 94.12 116 ALA A C 1
ATOM 870 O O . ALA A 1 116 ? -11.025 -20.644 -4.367 1.00 94.12 116 ALA A O 1
ATOM 871 N N . GLY A 1 117 ? -9.103 -19.919 -5.282 1.00 91.00 117 GLY A N 1
ATOM 872 C CA . GLY A 1 117 ? -8.471 -19.456 -4.046 1.00 91.00 117 GLY A CA 1
ATOM 873 C C . GLY A 1 117 ? -8.853 -18.022 -3.681 1.00 91.00 117 GLY A C 1
ATOM 874 O O . GLY A 1 117 ? -8.926 -17.691 -2.498 1.00 91.00 117 GLY A O 1
ATOM 875 N N . GLY A 1 118 ? -9.182 -17.186 -4.667 1.00 94.94 118 GLY A N 1
ATOM 876 C CA . GLY A 1 118 ? -9.702 -15.845 -4.425 1.00 94.94 118 GLY A CA 1
ATOM 877 C C . GLY A 1 118 ? -9.299 -14.842 -5.495 1.00 94.94 118 GLY A C 1
ATOM 878 O O . GLY A 1 118 ? -9.060 -15.189 -6.647 1.00 94.94 118 GLY A O 1
ATOM 879 N N . TRP A 1 119 ? -9.266 -13.568 -5.107 1.00 96.62 119 TRP A N 1
ATOM 880 C CA . TRP A 1 119 ? -8.836 -12.478 -5.980 1.00 96.62 119 TRP A CA 1
ATOM 881 C C . TRP A 1 119 ? -7.334 -12.257 -5.854 1.00 96.62 119 TRP A C 1
ATOM 883 O O . TRP A 1 119 ? -6.838 -12.082 -4.753 1.00 96.62 119 TRP A O 1
ATOM 893 N N . MET A 1 120 ? -6.629 -12.190 -6.970 1.00 95.12 120 MET A N 1
ATOM 894 C CA . MET A 1 120 ? -5.233 -11.780 -7.076 1.00 95.12 120 MET A CA 1
ATOM 895 C C . MET A 1 120 ? -5.150 -10.504 -7.911 1.00 95.12 120 MET A C 1
ATOM 897 O O . MET A 1 120 ? -6.075 -10.169 -8.659 1.00 95.12 120 MET A O 1
ATOM 901 N N . TYR A 1 121 ? -4.023 -9.806 -7.824 1.00 89.75 121 TYR A N 1
ATOM 902 C CA . TYR A 1 121 ? -3.719 -8.704 -8.728 1.00 89.75 121 TYR A CA 1
ATOM 903 C C . TYR A 1 121 ? -2.418 -8.991 -9.463 1.00 89.75 121 TYR A C 1
ATOM 905 O O . TYR A 1 121 ? -1.374 -9.121 -8.835 1.00 89.75 121 TYR A O 1
ATOM 913 N N . ILE A 1 122 ? -2.481 -9.072 -10.789 1.00 83.31 122 ILE A N 1
ATOM 914 C CA . ILE A 1 122 ? -1.340 -9.437 -11.629 1.00 83.31 122 ILE A CA 1
ATOM 915 C C . ILE A 1 122 ? -0.915 -8.227 -12.453 1.00 83.31 122 ILE A C 1
ATOM 917 O O . ILE A 1 122 ? -1.707 -7.684 -13.224 1.00 83.31 122 ILE A O 1
ATOM 921 N N . PHE A 1 123 ? 0.345 -7.822 -12.331 1.00 73.69 123 PHE A N 1
ATOM 922 C CA . PHE A 1 123 ? 0.958 -6.784 -13.156 1.00 73.69 123 PHE A CA 1
ATOM 923 C C . PHE A 1 123 ? 2.328 -7.253 -13.640 1.00 73.69 123 PHE A C 1
ATOM 925 O O . PHE A 1 123 ? 3.204 -7.450 -12.813 1.00 73.69 123 PHE A O 1
ATOM 932 N N . ASN A 1 124 ? 2.525 -7.411 -14.954 1.00 61.50 124 ASN A N 1
ATOM 933 C CA . ASN A 1 124 ? 3.803 -7.831 -15.558 1.00 61.50 124 ASN A CA 1
ATOM 934 C C . ASN A 1 124 ? 4.485 -8.991 -14.797 1.00 61.50 124 ASN A C 1
ATOM 936 O O . ASN A 1 124 ? 5.563 -8.821 -14.237 1.00 61.50 124 ASN A O 1
ATOM 940 N N . ASP A 1 125 ? 3.812 -10.145 -14.737 1.00 63.81 125 ASP A N 1
ATOM 941 C CA . ASP A 1 125 ? 4.234 -11.371 -14.031 1.00 63.81 125 ASP A CA 1
ATOM 942 C C . ASP A 1 125 ? 4.459 -11.235 -12.509 1.00 63.81 125 ASP A C 1
ATOM 944 O O . ASP A 1 125 ? 4.841 -12.197 -11.843 1.00 63.81 125 ASP A O 1
ATOM 948 N N . PHE A 1 126 ? 4.164 -10.072 -11.923 1.00 69.94 126 PHE A N 1
ATOM 949 C CA . PHE A 1 126 ? 4.196 -9.834 -10.484 1.00 69.94 126 PHE A CA 1
ATOM 950 C C . PHE A 1 126 ? 2.792 -9.903 -9.869 1.00 69.94 126 PHE A C 1
ATOM 952 O O . PHE A 1 126 ? 1.834 -9.343 -10.406 1.00 69.94 126 PHE A O 1
ATOM 959 N N . SER A 1 127 ? 2.699 -10.532 -8.692 1.00 79.19 127 SER A N 1
ATOM 960 C CA . SER A 1 127 ? 1.535 -10.492 -7.803 1.00 79.19 127 SER A CA 1
ATOM 961 C C . SER A 1 127 ? 1.988 -10.155 -6.378 1.00 79.19 127 SER A C 1
ATOM 963 O O . SER A 1 127 ? 2.960 -10.750 -5.903 1.00 79.19 127 SER A O 1
ATOM 965 N N . PRO A 1 128 ? 1.320 -9.227 -5.669 1.00 82.12 128 PRO A N 1
ATOM 966 C CA . PRO A 1 128 ? 1.640 -8.927 -4.280 1.00 82.12 128 PRO A CA 1
ATOM 967 C C . PRO A 1 128 ? 1.362 -10.144 -3.389 1.00 82.12 128 PRO A C 1
ATOM 969 O O . PRO A 1 128 ? 0.306 -10.758 -3.486 1.00 82.12 128 PRO A O 1
ATOM 972 N N . VAL A 1 129 ? 2.308 -10.459 -2.503 1.00 89.31 129 VAL A N 1
ATOM 973 C CA . VAL A 1 129 ? 2.217 -11.528 -1.490 1.00 89.31 129 VAL A CA 1
ATOM 974 C C . VAL A 1 129 ? 2.629 -10.993 -0.120 1.00 89.31 129 VAL A C 1
ATOM 976 O O . VAL A 1 129 ? 3.605 -10.241 -0.028 1.00 89.31 129 VAL A O 1
ATOM 979 N N . SER A 1 130 ? 1.887 -11.349 0.931 1.00 87.75 130 SER A N 1
ATOM 980 C CA . SER A 1 130 ? 2.097 -10.912 2.325 1.00 87.75 130 SER A CA 1
ATOM 981 C C . SER A 1 130 ? 2.302 -9.399 2.486 1.00 87.75 130 SER A C 1
ATOM 983 O O . SER A 1 130 ? 3.122 -8.950 3.293 1.00 87.75 130 SER A O 1
ATOM 985 N N . GLN A 1 131 ? 1.605 -8.588 1.686 1.00 87.31 131 GLN A N 1
ATOM 986 C CA . GLN A 1 131 ? 1.873 -7.152 1.598 1.00 87.31 131 GLN A CA 1
ATOM 987 C C . GLN A 1 131 ? 0.652 -6.323 1.204 1.00 87.31 131 GLN A C 1
ATOM 989 O O . GLN A 1 131 ? -0.314 -6.812 0.619 1.00 87.31 131 GLN A O 1
ATOM 994 N N . TRP A 1 132 ? 0.749 -5.026 1.492 1.00 90.31 132 TRP A N 1
ATOM 995 C CA . TRP A 1 132 ? -0.198 -4.009 1.055 1.00 90.31 132 TRP A CA 1
ATOM 996 C C . TRP A 1 132 ? 0.045 -3.588 -0.400 1.00 90.31 132 TRP A C 1
ATOM 998 O O . TRP A 1 132 ? 1.188 -3.374 -0.813 1.00 90.31 132 TRP A O 1
ATOM 1008 N N . GLY A 1 133 ? -1.038 -3.376 -1.146 1.00 87.38 133 GLY A N 1
ATOM 1009 C CA . GLY A 1 133 ? -1.037 -2.784 -2.482 1.00 87.38 133 GLY A CA 1
ATOM 1010 C C . GLY A 1 133 ? -2.038 -1.633 -2.586 1.00 87.38 133 GLY A C 1
ATOM 1011 O O . GLY A 1 133 ? -3.205 -1.793 -2.231 1.00 87.38 133 GLY A O 1
ATOM 1012 N N . TYR A 1 134 ? -1.598 -0.484 -3.106 1.00 86.38 134 TYR A N 1
ATOM 1013 C CA . TYR A 1 134 ? -2.480 0.629 -3.467 1.00 86.38 134 TYR A CA 1
ATOM 1014 C C . TYR A 1 134 ? -2.879 0.504 -4.940 1.00 86.38 134 TYR A C 1
ATOM 1016 O O . TYR A 1 134 ? -2.110 0.861 -5.835 1.00 86.38 134 TYR A O 1
ATOM 1024 N N . LEU A 1 135 ? -4.053 -0.074 -5.192 1.00 86.06 135 LEU A N 1
ATOM 1025 C CA . LEU A 1 135 ? -4.415 -0.630 -6.498 1.00 86.06 135 LEU A CA 1
ATOM 1026 C C . LEU A 1 135 ? -5.715 -0.030 -7.050 1.00 86.06 135 LEU A C 1
ATOM 1028 O O . LEU A 1 135 ? -6.609 0.323 -6.274 1.00 86.06 135 LEU A O 1
ATOM 1032 N N . PRO A 1 136 ? -5.855 0.082 -8.384 1.00 83.44 136 PRO A N 1
ATOM 1033 C CA . PRO A 1 136 ? -7.069 0.591 -9.002 1.00 83.44 136 PRO A CA 1
ATOM 1034 C C . PRO A 1 136 ? -8.158 -0.486 -9.089 1.00 83.44 136 PRO A C 1
ATOM 1036 O O . PRO A 1 136 ? -7.901 -1.622 -9.479 1.00 83.44 136 PRO A O 1
ATOM 1039 N N . TYR A 1 137 ? -9.402 -0.107 -8.804 1.00 85.56 137 TYR A N 1
ATOM 1040 C CA . TYR A 1 137 ? -10.604 -0.888 -9.101 1.00 85.56 137 TYR A CA 1
ATOM 1041 C C . TYR A 1 137 ? -11.764 0.060 -9.425 1.00 85.56 137 TYR A C 1
ATOM 1043 O O . TYR A 1 137 ? -12.065 0.974 -8.651 1.00 85.56 137 TYR A O 1
ATOM 1051 N N . GLY A 1 138 ? -12.409 -0.117 -10.583 1.00 80.62 138 GLY A N 1
ATOM 1052 C CA . GLY A 1 138 ? -13.516 0.749 -11.013 1.00 80.62 138 GLY A CA 1
ATOM 1053 C C . GLY A 1 138 ? -13.136 2.235 -11.129 1.00 80.62 138 GLY A C 1
ATOM 1054 O O . GLY A 1 138 ? -13.926 3.104 -10.773 1.00 80.62 138 GLY A O 1
ATOM 1055 N N . GLY A 1 139 ? -11.901 2.534 -11.552 1.00 76.94 139 GLY A N 1
ATOM 1056 C CA . GLY A 1 139 ? -11.395 3.906 -11.714 1.00 76.94 139 GLY A CA 1
ATOM 1057 C C . GLY A 1 139 ? -10.983 4.616 -10.417 1.00 76.94 139 GLY A C 1
ATOM 1058 O O . GLY A 1 139 ? -10.611 5.785 -10.464 1.00 76.94 139 GLY A O 1
ATOM 1059 N N . LYS A 1 140 ? -11.023 3.934 -9.266 1.00 77.62 140 LYS A N 1
ATOM 1060 C CA . LYS A 1 140 ? -10.592 4.471 -7.965 1.00 77.62 140 LYS A CA 1
ATOM 1061 C C . LYS A 1 140 ? -9.450 3.639 -7.402 1.00 77.62 140 LYS A C 1
ATOM 1063 O O . LYS A 1 140 ? -9.443 2.426 -7.578 1.00 77.62 140 LYS A O 1
ATOM 1068 N N . PHE A 1 141 ? -8.520 4.279 -6.703 1.00 82.69 141 PHE A N 1
ATOM 1069 C CA . PHE A 1 141 ? -7.463 3.581 -5.980 1.00 82.69 141 PHE A CA 1
ATOM 1070 C C . PHE A 1 141 ? -7.852 3.369 -4.523 1.00 82.69 141 PHE A C 1
ATOM 1072 O O . PHE A 1 141 ? -8.535 4.203 -3.929 1.00 82.69 141 PHE A O 1
ATOM 1079 N N . ALA A 1 142 ? -7.420 2.247 -3.963 1.00 88.50 142 ALA A N 1
ATOM 1080 C CA . ALA A 1 142 ? -7.585 1.929 -2.555 1.00 88.50 142 ALA A CA 1
ATOM 1081 C C . ALA A 1 142 ? -6.469 0.991 -2.094 1.00 88.50 142 ALA A C 1
ATOM 1083 O O . ALA A 1 142 ? -5.787 0.375 -2.914 1.00 88.50 142 ALA A O 1
ATOM 1084 N N . TRP A 1 143 ? -6.295 0.889 -0.780 1.00 92.62 143 TRP A N 1
ATOM 1085 C CA . TRP A 1 143 ? -5.408 -0.095 -0.173 1.00 92.62 143 TRP A CA 1
ATOM 1086 C C . TRP A 1 143 ? -6.090 -1.459 -0.093 1.00 92.62 143 TRP A C 1
ATOM 1088 O O . TRP A 1 143 ? -7.250 -1.549 0.303 1.00 92.62 143 TRP A O 1
ATOM 1098 N N . TYR A 1 144 ? -5.344 -2.499 -0.443 1.00 96.19 144 TYR A N 1
ATOM 1099 C CA . TYR A 1 144 ? -5.705 -3.909 -0.325 1.00 96.19 144 TYR A CA 1
ATOM 1100 C C . TYR A 1 144 ? -4.532 -4.641 0.321 1.00 96.19 144 TYR A C 1
ATOM 1102 O O . TYR A 1 144 ? -3.383 -4.241 0.124 1.00 96.19 144 TYR A O 1
ATOM 1110 N N . TYR A 1 145 ? -4.795 -5.713 1.058 1.00 97.25 145 TYR A N 1
ATOM 1111 C CA . TYR A 1 145 ? -3.745 -6.577 1.593 1.00 97.25 145 TYR A CA 1
ATOM 1112 C C . TYR A 1 145 ? -3.854 -7.968 0.975 1.00 97.25 145 TYR A C 1
ATOM 1114 O O . TYR A 1 145 ? -4.961 -8.465 0.770 1.00 97.25 145 TYR A O 1
ATOM 1122 N N . PHE A 1 146 ? -2.712 -8.580 0.682 1.00 96.88 146 PHE A N 1
ATOM 1123 C CA . PHE A 1 146 ? -2.622 -9.900 0.066 1.00 96.88 146 PHE A CA 1
ATOM 1124 C C . PHE A 1 146 ? -1.926 -10.873 1.006 1.00 96.88 146 PHE A C 1
ATOM 1126 O O . PHE A 1 146 ? -0.925 -10.522 1.633 1.00 96.88 146 PHE A O 1
ATOM 1133 N N . ASP A 1 147 ? -2.456 -12.088 1.092 1.00 95.69 147 ASP A N 1
ATOM 1134 C CA . ASP A 1 147 ? -1.900 -13.158 1.906 1.00 95.69 147 ASP A CA 1
ATOM 1135 C C . ASP A 1 147 ? -0.608 -13.744 1.299 1.00 95.69 147 ASP A C 1
ATOM 1137 O O . ASP A 1 147 ? -0.111 -13.303 0.259 1.00 95.69 147 ASP A O 1
ATOM 1141 N N . GLN A 1 148 ? -0.044 -14.754 1.961 1.00 93.31 148 GLN A N 1
ATOM 1142 C CA . GLN A 1 148 ? 1.196 -15.415 1.536 1.00 93.31 148 GLN A CA 1
ATOM 1143 C C . GLN A 1 148 ? 1.109 -16.134 0.183 1.00 93.31 148 GLN A C 1
ATOM 1145 O O . GLN A 1 148 ? 2.143 -16.397 -0.428 1.00 93.31 148 GLN A O 1
ATOM 1150 N N . ASN A 1 149 ? -0.101 -16.449 -0.280 1.00 93.38 149 ASN A N 1
ATOM 1151 C CA . ASN A 1 149 ? -0.354 -17.081 -1.572 1.00 93.38 149 ASN A CA 1
ATOM 1152 C C . ASN A 1 149 ? -0.698 -16.044 -2.656 1.00 93.38 149 ASN A C 1
ATOM 1154 O O . ASN A 1 149 ? -0.875 -16.402 -3.817 1.00 93.38 149 ASN A O 1
ATOM 1158 N N . GLY A 1 150 ? -0.778 -14.763 -2.287 1.00 92.06 150 GLY A N 1
ATOM 1159 C CA . GLY A 1 150 ? -1.116 -13.666 -3.184 1.00 92.06 150 GLY A CA 1
ATOM 1160 C C . GLY A 1 150 ? -2.610 -13.446 -3.369 1.00 92.06 150 GLY A C 1
ATOM 1161 O O . GLY A 1 150 ? -3.000 -12.731 -4.293 1.00 92.06 150 GLY A O 1
ATOM 1162 N N . TYR A 1 151 ? -3.442 -14.021 -2.498 1.00 97.94 151 TYR A N 1
ATOM 1163 C CA . TYR A 1 151 ? -4.878 -13.781 -2.498 1.00 97.94 151 TYR A CA 1
ATOM 1164 C C . TYR A 1 151 ? -5.229 -12.575 -1.627 1.00 97.94 151 TYR A C 1
ATOM 1166 O O . TYR A 1 151 ? -4.782 -12.426 -0.491 1.00 97.94 151 TYR A O 1
ATOM 1174 N N . MET A 1 152 ? -6.049 -11.690 -2.180 1.00 98.12 152 MET A N 1
ATOM 1175 C CA . MET A 1 152 ? -6.584 -10.504 -1.533 1.00 98.12 152 MET A CA 1
ATOM 1176 C C . MET A 1 152 ? -7.403 -10.910 -0.309 1.00 98.12 152 MET A C 1
ATOM 1178 O O . MET A 1 152 ? -8.393 -11.640 -0.411 1.00 98.12 152 MET A O 1
ATOM 1182 N N . MET A 1 153 ? -7.020 -10.379 0.843 1.00 98.44 153 MET A N 1
ATOM 1183 C CA . MET A 1 153 ? -7.714 -10.606 2.098 1.00 98.44 153 MET A CA 1
ATOM 1184 C C . MET A 1 153 ? -9.001 -9.772 2.199 1.00 98.44 153 MET A C 1
ATOM 1186 O O . MET A 1 153 ? -9.141 -8.695 1.617 1.00 98.44 153 MET A O 1
ATOM 1190 N N . THR A 1 154 ? -9.945 -10.272 2.994 1.00 98.38 154 THR A N 1
ATOM 1191 C CA . THR A 1 154 ? -11.153 -9.559 3.433 1.00 98.38 154 THR A CA 1
ATOM 1192 C C . THR A 1 154 ? -11.379 -9.800 4.922 1.00 98.38 154 THR A C 1
ATOM 1194 O O . THR A 1 154 ? -10.948 -10.825 5.445 1.00 98.38 154 THR A O 1
ATOM 1197 N N . GLY A 1 155 ? -12.110 -8.913 5.588 1.00 98.44 155 GLY A N 1
ATOM 1198 C CA . GLY A 1 155 ? -12.376 -8.967 7.020 1.00 98.44 155 GLY A CA 1
ATOM 1199 C C . GLY A 1 155 ? -11.231 -8.400 7.859 1.00 98.44 155 GLY A C 1
ATOM 1200 O O . GLY A 1 155 ? -10.473 -7.537 7.416 1.00 98.44 155 GLY A O 1
ATOM 1201 N N . TRP A 1 156 ? -11.139 -8.874 9.099 1.00 98.31 156 TRP A N 1
ATOM 1202 C CA . TRP A 1 156 ? -10.126 -8.451 10.059 1.00 98.31 156 TRP A CA 1
ATOM 1203 C C . TRP A 1 156 ? -8.734 -8.944 9.667 1.00 98.31 156 TRP A C 1
ATOM 1205 O O . TRP A 1 156 ? -8.538 -10.122 9.370 1.00 98.31 156 TRP A O 1
ATOM 1215 N N . TYR A 1 157 ? -7.754 -8.050 9.742 1.00 98.06 157 TYR A N 1
ATOM 1216 C CA . TYR A 1 157 ? -6.344 -8.367 9.546 1.00 98.06 157 TYR A CA 1
ATOM 1217 C C . TYR A 1 157 ? -5.521 -7.727 10.663 1.00 98.06 157 TYR A C 1
ATOM 1219 O O . TYR A 1 157 ? -5.682 -6.545 10.945 1.00 98.06 157 TYR A O 1
ATOM 1227 N N . THR A 1 158 ? -4.643 -8.499 11.305 1.00 96.81 158 THR A N 1
ATOM 1228 C CA . THR A 1 158 ? -3.673 -7.978 12.276 1.00 96.81 158 THR A CA 1
ATOM 1229 C C . THR A 1 158 ? -2.274 -8.327 11.804 1.00 96.81 158 THR A C 1
ATOM 1231 O O . THR A 1 158 ? -1.987 -9.493 11.538 1.00 96.81 158 THR A O 1
ATOM 1234 N N . ASP A 1 159 ? -1.416 -7.319 11.684 1.00 92.31 159 ASP A N 1
ATOM 1235 C CA . ASP A 1 159 ? -0.044 -7.520 11.239 1.00 92.31 159 ASP A CA 1
ATOM 1236 C C . ASP A 1 159 ? 0.873 -8.046 12.357 1.00 92.31 159 ASP A C 1
ATOM 1238 O O . ASP A 1 159 ? 0.501 -8.122 13.530 1.00 92.31 159 ASP A O 1
ATOM 1242 N N . ALA A 1 160 ? 2.114 -8.382 11.999 1.00 91.00 160 ALA A N 1
ATOM 1243 C CA . ALA A 1 160 ? 3.106 -8.911 12.939 1.00 91.00 160 ALA A CA 1
ATOM 1244 C C . ALA A 1 160 ? 3.482 -7.939 14.078 1.00 91.00 160 ALA A C 1
ATOM 1246 O O . ALA A 1 160 ? 4.054 -8.365 15.079 1.00 91.00 160 ALA A O 1
ATOM 1247 N N . SER A 1 161 ? 3.172 -6.647 13.940 1.00 89.81 161 SER A N 1
ATOM 1248 C CA . SER A 1 161 ? 3.379 -5.627 14.976 1.00 89.81 161 SER A CA 1
ATOM 1249 C C . SER A 1 161 ? 2.145 -5.394 15.857 1.00 89.81 161 SER A C 1
ATOM 1251 O O . SER A 1 161 ? 2.169 -4.527 16.728 1.00 89.81 161 SER A O 1
ATOM 1253 N N . GLY A 1 162 ? 1.067 -6.160 15.658 1.00 93.75 162 GLY A N 1
ATOM 1254 C CA . GLY A 1 162 ? -0.170 -6.043 16.432 1.00 93.75 162 GLY A CA 1
ATOM 1255 C C . GLY A 1 162 ? -1.091 -4.907 15.977 1.00 93.75 162 GLY A C 1
ATOM 1256 O O . GLY A 1 162 ? -2.049 -4.576 16.687 1.00 93.75 162 GLY A O 1
ATOM 1257 N N . ARG A 1 163 ? -0.829 -4.306 14.807 1.00 95.00 163 ARG A N 1
ATOM 1258 C CA . ARG A 1 163 ? -1.707 -3.295 14.205 1.00 95.00 163 ARG A CA 1
ATOM 1259 C C . ARG A 1 163 ? -2.849 -3.994 13.485 1.00 95.00 163 ARG A C 1
ATOM 1261 O O . ARG A 1 163 ? -2.616 -4.887 12.675 1.00 95.00 163 ARG A O 1
ATOM 1268 N N . THR A 1 164 ? -4.073 -3.584 13.791 1.00 98.12 164 THR A N 1
ATOM 1269 C CA . THR A 1 164 ? -5.297 -4.209 13.282 1.00 98.12 164 THR A CA 1
ATOM 1270 C C . THR A 1 164 ? -5.957 -3.309 12.244 1.00 98.12 164 THR A C 1
ATOM 1272 O O . THR A 1 164 ? -6.012 -2.099 12.428 1.00 98.12 164 THR A O 1
ATOM 1275 N N . TYR A 1 165 ? -6.476 -3.909 11.180 1.00 98.50 165 TYR A N 1
ATOM 1276 C CA . TYR A 1 165 ? -7.128 -3.276 10.039 1.00 98.50 165 TYR A CA 1
ATOM 1277 C C . TYR A 1 165 ? -8.400 -4.054 9.694 1.00 98.50 165 TYR A C 1
ATOM 1279 O O . TYR A 1 165 ? -8.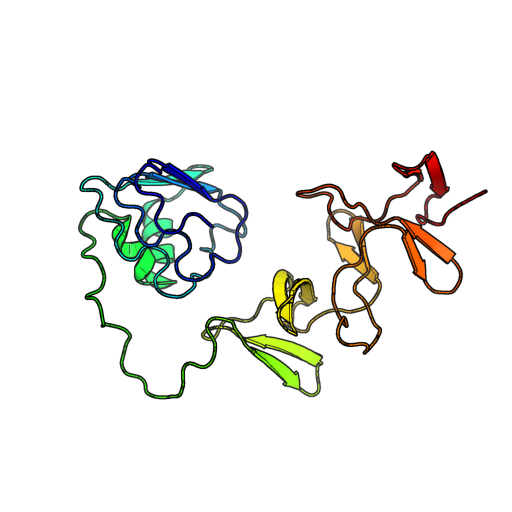550 -5.223 10.071 1.00 98.50 165 TYR A O 1
ATOM 1287 N N . TYR A 1 166 ? -9.294 -3.432 8.929 1.00 98.62 166 TYR A N 1
ATOM 1288 C CA . TYR A 1 166 ? -10.466 -4.107 8.383 1.00 98.62 166 TYR A CA 1
ATOM 1289 C C . TYR A 1 166 ? -10.561 -3.888 6.877 1.00 98.62 166 TYR A C 1
ATOM 1291 O O . TYR A 1 166 ? -10.526 -2.756 6.397 1.00 98.62 166 TYR A O 1
ATOM 1299 N N . LEU A 1 167 ? -10.651 -4.983 6.129 1.00 98.62 167 LEU A N 1
ATOM 1300 C CA . LEU A 1 167 ? -10.758 -5.000 4.673 1.00 98.62 167 LEU A CA 1
ATOM 1301 C C . LEU A 1 167 ? -12.192 -5.361 4.299 1.00 98.62 167 LEU A C 1
ATOM 1303 O O . LEU A 1 167 ? -12.698 -6.379 4.763 1.00 98.62 167 LEU A O 1
ATOM 1307 N N . ASN A 1 168 ? -12.861 -4.572 3.464 1.00 97.94 168 ASN A N 1
ATOM 1308 C CA . ASN A 1 168 ? -14.294 -4.729 3.232 1.00 97.94 168 ASN A CA 1
ATOM 1309 C C . ASN A 1 168 ? -14.660 -6.143 2.717 1.00 97.94 168 ASN A C 1
ATOM 1311 O O . ASN A 1 168 ? -14.256 -6.514 1.614 1.00 97.94 168 ASN A O 1
ATOM 1315 N N . PRO A 1 169 ? -15.445 -6.955 3.446 1.00 97.44 169 PRO A N 1
ATOM 1316 C CA . PRO A 1 169 ? -15.878 -8.262 2.957 1.00 97.44 169 PRO A CA 1
ATOM 1317 C C . PRO A 1 169 ? -17.108 -8.192 2.043 1.00 97.44 169 PRO A C 1
ATOM 1319 O O . PRO A 1 169 ? -17.520 -9.225 1.510 1.00 97.44 169 PRO A O 1
ATOM 1322 N N . VAL A 1 170 ? -17.713 -7.016 1.857 1.00 95.31 170 VAL A N 1
ATOM 1323 C CA . VAL A 1 170 ? -18.948 -6.837 1.088 1.00 95.31 170 VAL A CA 1
ATOM 1324 C C . VAL A 1 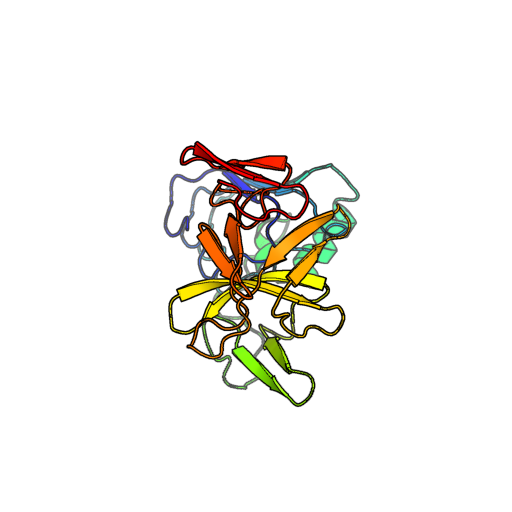170 ? -18.648 -6.743 -0.410 1.00 95.31 170 VAL A C 1
ATOM 1326 O O . VAL A 1 170 ? -17.734 -6.050 -0.847 1.00 95.31 170 VAL A O 1
ATOM 1329 N N . SER A 1 171 ? -19.434 -7.451 -1.224 1.00 91.00 171 SER A N 1
ATOM 1330 C CA . SER A 1 171 ? -19.320 -7.454 -2.690 1.00 91.00 171 SER A CA 1
ATOM 1331 C C . SER A 1 171 ? -20.153 -6.336 -3.336 1.00 91.00 171 SER A C 1
ATOM 1333 O O . SER A 1 171 ? -21.050 -6.602 -4.128 1.00 91.00 171 SER A O 1
ATOM 1335 N N . ASP A 1 172 ? -19.857 -5.082 -2.998 1.00 90.12 172 ASP A N 1
ATOM 1336 C CA . ASP A 1 172 ? -20.560 -3.867 -3.463 1.00 90.12 172 ASP A CA 1
ATOM 1337 C C . ASP A 1 172 ? -19.734 -3.026 -4.464 1.00 90.12 172 ASP A C 1
ATOM 1339 O O . ASP A 1 172 ? -19.995 -1.845 -4.690 1.00 90.12 172 ASP A O 1
ATOM 1343 N N . GLY A 1 173 ? -18.691 -3.625 -5.047 1.00 88.06 173 GLY A N 1
ATOM 1344 C CA . GLY A 1 173 ? -17.688 -2.917 -5.851 1.00 88.06 173 GLY A CA 1
ATOM 1345 C C . GLY A 1 173 ? -16.560 -2.286 -5.024 1.00 88.06 173 GLY A C 1
ATOM 1346 O O . GLY A 1 173 ? -15.689 -1.609 -5.581 1.00 88.06 173 GLY A O 1
ATOM 1347 N N . THR A 1 174 ? -16.544 -2.515 -3.708 1.00 92.75 174 THR A N 1
ATOM 1348 C CA . THR A 1 174 ? -15.476 -2.078 -2.799 1.00 92.75 174 THR A CA 1
ATOM 1349 C C . THR A 1 174 ? -14.878 -3.214 -1.961 1.00 92.75 174 THR A C 1
ATOM 1351 O O . THR A 1 174 ? -14.100 -2.955 -1.045 1.00 92.75 174 THR A O 1
ATOM 1354 N N . ARG A 1 175 ? -15.173 -4.474 -2.310 1.00 96.62 175 ARG A N 1
ATOM 1355 C CA . ARG A 1 175 ? -14.605 -5.674 -1.674 1.00 96.62 175 ARG A CA 1
ATOM 1356 C C . ARG A 1 175 ? -13.077 -5.592 -1.584 1.00 96.62 175 ARG A C 1
ATOM 1358 O O . ARG A 1 175 ? -12.417 -5.252 -2.558 1.00 96.62 175 ARG A O 1
ATOM 1365 N N . GLY A 1 176 ? -12.530 -5.929 -0.422 1.00 97.25 176 GLY A N 1
ATOM 1366 C CA . GLY A 1 176 ? -11.101 -5.957 -0.115 1.00 97.25 176 GLY A CA 1
ATOM 1367 C C . GLY A 1 176 ? -10.477 -4.601 0.199 1.00 97.25 176 GLY A C 1
ATOM 1368 O O . GLY A 1 176 ? -9.344 -4.568 0.674 1.00 97.25 176 GLY A O 1
ATOM 1369 N N . ARG A 1 177 ? -11.187 -3.486 -0.024 1.00 97.50 177 ARG A N 1
ATOM 1370 C CA . ARG A 1 177 ? -10.660 -2.159 0.311 1.00 97.50 177 ARG A CA 1
ATOM 1371 C C . ARG A 1 177 ? -10.467 -2.028 1.815 1.00 97.50 177 ARG A C 1
ATOM 1373 O O . ARG A 1 177 ? -11.362 -2.370 2.583 1.00 97.50 177 ARG A O 1
ATOM 1380 N N . MET A 1 178 ? -9.326 -1.491 2.222 1.00 98.31 178 MET A N 1
ATOM 1381 C CA . MET A 1 178 ? -9.076 -1.089 3.601 1.00 98.31 178 MET A CA 1
ATOM 1382 C C . MET A 1 178 ? -10.064 -0.003 4.022 1.00 98.31 178 MET A C 1
ATOM 1384 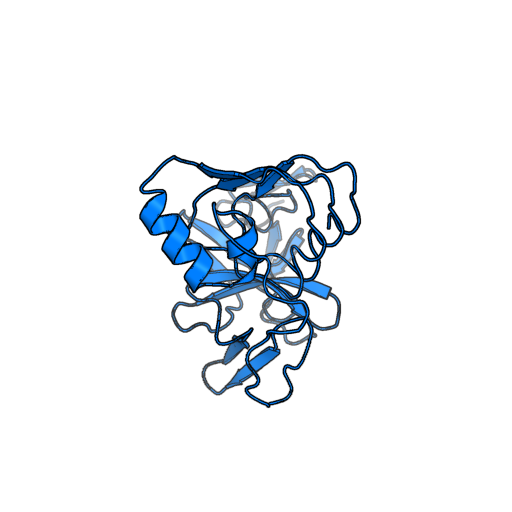O O . MET A 1 178 ? -10.197 1.015 3.339 1.00 98.31 178 MET A O 1
ATOM 1388 N N . MET A 1 179 ? -10.743 -0.226 5.142 1.00 97.94 179 MET A N 1
ATOM 1389 C CA . MET A 1 179 ? -11.689 0.725 5.709 1.00 97.94 179 MET A CA 1
ATOM 1390 C C . MET A 1 179 ? -10.966 1.781 6.544 1.00 97.94 179 MET A C 1
ATOM 1392 O O . MET A 1 179 ? -9.973 1.505 7.215 1.00 97.94 179 MET A O 1
ATOM 1396 N N . THR A 1 180 ? -11.502 2.996 6.511 1.00 97.56 180 THR A N 1
ATOM 1397 C CA . THR A 1 180 ? -11.057 4.154 7.293 1.00 97.56 180 THR A CA 1
ATOM 1398 C C . THR A 1 180 ? -12.276 4.823 7.928 1.00 97.56 180 THR A C 1
ATOM 1400 O O . THR A 1 180 ? -13.400 4.660 7.443 1.00 97.56 180 THR A O 1
ATOM 1403 N N . GLY A 1 181 ? -12.070 5.592 8.993 1.00 97.75 181 GLY A N 1
ATOM 1404 C CA . GLY A 1 181 ? -13.126 6.268 9.743 1.00 97.75 181 GLY A CA 1
ATOM 1405 C C . GLY A 1 181 ? -14.044 5.310 10.509 1.00 97.75 181 GLY A C 1
ATOM 1406 O O . GLY A 1 181 ? -13.695 4.156 10.780 1.00 97.75 181 GLY A O 1
ATOM 1407 N N . TRP A 1 182 ? -15.233 5.804 10.859 1.00 98.12 182 TRP A N 1
ATOM 1408 C CA . TRP A 1 182 ? -16.268 5.031 11.544 1.00 98.12 182 TRP A CA 1
ATOM 1409 C C . TRP A 1 182 ? -16.867 3.954 10.648 1.00 98.12 182 TRP A C 1
ATOM 1411 O O . TRP A 1 182 ? -17.387 4.242 9.572 1.00 98.12 182 TRP A O 1
ATOM 1421 N N . ASN A 1 183 ? -16.851 2.716 11.132 1.00 98.06 183 ASN A N 1
ATOM 1422 C CA . ASN A 1 183 ? -17.434 1.570 10.451 1.00 98.06 183 ASN A CA 1
ATOM 1423 C C . ASN A 1 183 ? -18.211 0.710 11.445 1.00 98.06 183 ASN A C 1
ATOM 1425 O O . ASN A 1 183 ? -17.716 0.405 12.532 1.00 98.06 183 ASN A O 1
ATOM 1429 N N . GLN A 1 184 ? -19.424 0.312 11.061 1.00 97.69 184 GLN A N 1
ATOM 1430 C CA . GLN A 1 184 ? -20.223 -0.625 11.837 1.00 97.69 184 GLN A CA 1
ATOM 1431 C C . GLN A 1 184 ? -19.946 -2.052 11.358 1.00 97.69 184 GLN A C 1
ATOM 1433 O O . GLN A 1 184 ? -20.190 -2.378 10.198 1.00 97.69 184 GLN A O 1
ATOM 1438 N N . ILE A 1 185 ? -19.446 -2.898 12.254 1.00 97.44 185 ILE A N 1
ATOM 1439 C CA . ILE A 1 185 ? -19.082 -4.292 11.985 1.00 97.44 185 ILE A CA 1
ATOM 1440 C C . ILE A 1 185 ? -19.774 -5.144 13.045 1.00 97.44 185 ILE A C 1
ATOM 1442 O O . ILE A 1 185 ? -19.609 -4.903 14.240 1.00 97.44 185 ILE A O 1
ATOM 1446 N N . ASP A 1 186 ? -20.604 -6.094 12.614 1.00 95.25 186 ASP A N 1
ATOM 1447 C CA . ASP A 1 186 ? -21.364 -6.989 13.500 1.00 95.25 186 ASP A CA 1
ATOM 1448 C C . ASP A 1 186 ? -22.132 -6.246 14.617 1.00 95.25 186 ASP A C 1
ATOM 1450 O O . ASP A 1 186 ? -22.175 -6.659 15.775 1.00 95.25 186 ASP A O 1
ATOM 1454 N N . GLY A 1 187 ? -22.727 -5.100 14.266 1.00 96.31 187 GLY A N 1
ATOM 1455 C CA . GLY A 1 187 ? -23.522 -4.267 15.175 1.00 96.31 187 GLY A CA 1
ATOM 1456 C C . GLY A 1 187 ? -22.714 -3.351 16.102 1.00 96.31 187 GLY A C 1
ATOM 1457 O O . GLY A 1 187 ? -23.312 -2.538 16.806 1.00 96.31 187 GLY A O 1
ATOM 1458 N N . LYS A 1 188 ? -21.380 -3.420 16.077 1.00 98.25 188 LYS A N 1
ATOM 1459 C CA . LYS A 1 188 ? -20.479 -2.583 16.880 1.00 98.25 188 LYS A CA 1
ATOM 1460 C C . LYS A 1 188 ? -19.810 -1.516 16.019 1.00 98.25 188 LYS A C 1
ATOM 1462 O O . LYS A 1 188 ? -19.524 -1.754 14.850 1.00 98.25 188 LYS A O 1
ATOM 1467 N N . TRP A 1 189 ? -19.562 -0.344 16.595 1.00 98.44 189 TRP A N 1
ATOM 1468 C CA . TRP A 1 189 ? -18.860 0.747 15.918 1.00 98.44 189 TRP A CA 1
ATOM 1469 C C . TRP A 1 189 ? -17.372 0.712 16.235 1.00 98.44 189 TRP A C 1
ATOM 1471 O O . TRP A 1 189 ? -16.989 0.613 17.398 1.00 98.44 189 TRP A O 1
ATOM 1481 N N . TYR A 1 190 ? -16.561 0.833 15.191 1.00 98.62 190 TYR A N 1
ATOM 1482 C CA . TYR A 1 190 ? -15.106 0.872 15.251 1.00 98.62 190 TYR A CA 1
ATOM 1483 C C . TYR A 1 190 ? -14.603 2.089 14.487 1.00 98.62 190 TYR A C 1
ATOM 1485 O O . TYR A 1 190 ? -15.170 2.441 13.449 1.00 98.62 190 TYR A O 1
ATOM 1493 N N . TYR A 1 191 ? -13.524 2.701 14.968 1.00 98.50 191 TYR A N 1
ATOM 1494 C CA . TYR A 1 191 ? -12.861 3.791 14.261 1.00 98.50 191 TYR A CA 1
ATOM 1495 C C . TYR A 1 191 ? -11.497 3.341 13.744 1.00 98.50 191 TYR A C 1
ATOM 1497 O O . TYR A 1 191 ? -10.609 2.981 14.520 1.00 98.50 191 TYR A O 1
ATOM 1505 N N . PHE A 1 192 ? -11.326 3.400 12.428 1.00 98.38 192 PHE A N 1
ATOM 1506 C CA . PHE A 1 192 ? -10.046 3.178 11.766 1.00 98.38 192 PHE A CA 1
ATOM 1507 C C . PHE A 1 192 ? -9.430 4.534 11.427 1.00 98.38 192 PHE A C 1
ATOM 1509 O O . PHE A 1 192 ? -10.108 5.405 10.885 1.00 98.38 192 PHE A O 1
ATOM 1516 N N . SER A 1 193 ? -8.160 4.731 11.759 1.00 96.00 193 SER A N 1
ATOM 1517 C CA . SER A 1 193 ? -7.452 5.988 11.537 1.00 96.00 193 SER A CA 1
ATOM 1518 C C . SER A 1 193 ? -7.586 6.459 10.086 1.00 96.00 193 SER A C 1
ATOM 1520 O O . SER A 1 193 ? -7.524 5.660 9.151 1.00 96.00 193 SER A O 1
ATOM 1522 N N . MET A 1 194 ? -7.778 7.763 9.909 1.00 92.31 194 MET A N 1
ATOM 1523 C CA . MET A 1 194 ? -7.732 8.427 8.603 1.00 92.31 194 MET A CA 1
ATOM 1524 C C . MET A 1 194 ? -6.450 9.251 8.435 1.00 92.31 194 MET A C 1
ATOM 1526 O O . MET A 1 194 ? -6.330 9.991 7.461 1.00 92.31 194 MET A O 1
ATOM 1530 N N . GLU A 1 195 ? -5.525 9.159 9.395 1.00 83.75 195 GLU A N 1
ATOM 1531 C CA . GLU A 1 195 ? -4.248 9.867 9.350 1.00 83.75 195 GLU A CA 1
ATOM 1532 C C . GLU A 1 195 ? -3.417 9.368 8.170 1.00 83.75 195 GLU A C 1
ATOM 1534 O O . GLU A 1 195 ? -3.365 8.170 7.885 1.00 83.75 195 GLU A O 1
ATOM 1539 N N . GLU A 1 196 ? -2.751 10.279 7.467 1.00 77.56 196 GLU A N 1
ATOM 1540 C CA . GLU A 1 196 ? -1.876 9.891 6.366 1.00 77.56 196 GLU A CA 1
ATOM 1541 C C . GLU A 1 196 ? -0.621 9.158 6.877 1.00 77.56 196 GLU A C 1
ATOM 1543 O O . GLU A 1 196 ? -0.145 9.358 7.993 1.00 77.56 196 GLU A O 1
ATOM 1548 N N . GLY A 1 197 ? -0.038 8.301 6.035 1.00 76.31 197 GLY A N 1
ATOM 1549 C CA . GLY A 1 197 ? 1.189 7.573 6.364 1.00 76.31 197 GLY A CA 1
ATOM 1550 C C . GLY A 1 197 ? 0.945 6.225 7.044 1.00 76.31 197 GLY A C 1
ATOM 1551 O O . GLY A 1 197 ? 0.034 5.488 6.671 1.00 76.31 197 GLY A O 1
ATOM 1552 N N . SER A 1 198 ? 1.815 5.854 7.989 1.00 78.50 198 SER A N 1
ATOM 1553 C CA . SER A 1 198 ? 1.855 4.500 8.570 1.00 78.50 198 SER A CA 1
ATOM 1554 C C . SER A 1 198 ? 0.670 4.160 9.469 1.00 78.50 198 SER A C 1
ATOM 1556 O O . SER A 1 198 ? 0.478 2.984 9.778 1.00 78.50 198 SER A O 1
ATOM 1558 N N . GLU A 1 199 ? -0.074 5.175 9.907 1.00 83.62 199 GLU A N 1
ATOM 1559 C CA . GLU A 1 199 ? -1.230 5.018 10.787 1.00 83.62 199 GLU A CA 1
ATOM 1560 C C . GLU A 1 199 ? -2.542 4.828 10.028 1.00 83.62 199 GLU A C 1
ATOM 1562 O O . GLU A 1 199 ? -3.508 4.349 10.615 1.00 83.62 199 GLU A O 1
ATOM 1567 N N . ASN A 1 200 ? -2.578 5.133 8.727 1.00 90.19 200 ASN A N 1
ATOM 1568 C CA . ASN A 1 200 ? -3.798 5.075 7.930 1.00 90.19 200 ASN A CA 1
ATOM 1569 C C . ASN A 1 200 ? -4.462 3.690 7.998 1.00 90.19 200 ASN A C 1
ATOM 1571 O O . ASN A 1 200 ? -3.814 2.667 7.767 1.00 90.19 200 ASN A O 1
ATOM 1575 N N . GLY A 1 201 ? -5.759 3.658 8.297 1.00 95.44 201 GLY A N 1
ATOM 1576 C CA . GLY A 1 201 ? -6.566 2.443 8.405 1.00 95.44 201 GLY A CA 1
ATOM 1577 C C . GLY A 1 201 ? -6.339 1.605 9.663 1.00 95.44 201 GLY A C 1
ATOM 1578 O O . GLY A 1 201 ? -6.999 0.577 9.813 1.00 95.44 201 GLY A O 1
ATOM 1579 N N . MET A 1 202 ? -5.444 2.001 10.574 1.00 97.94 202 MET A N 1
ATOM 1580 C CA . MET A 1 202 ? -5.250 1.284 11.838 1.00 97.94 202 MET A CA 1
ATOM 1581 C C . MET A 1 202 ? -6.460 1.449 12.760 1.00 97.94 202 MET A C 1
ATOM 1583 O O . MET A 1 202 ? -6.929 2.562 12.982 1.00 97.94 202 MET A O 1
ATOM 1587 N N . LEU A 1 203 ? -6.933 0.358 13.358 1.00 98.62 203 LEU A N 1
ATOM 1588 C CA . LEU A 1 203 ? -7.961 0.38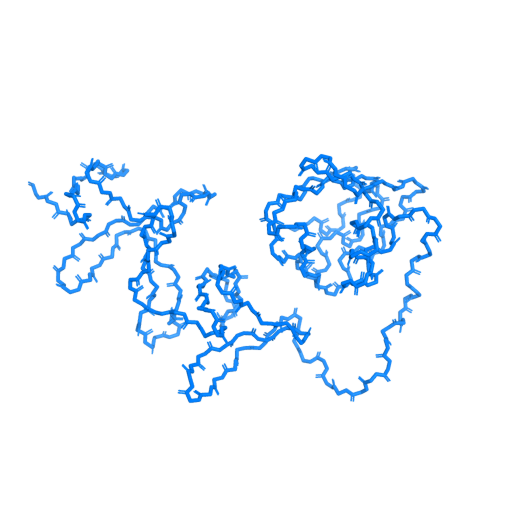0 14.395 1.00 98.62 203 LEU A CA 1
ATOM 1589 C C . LEU A 1 203 ? -7.453 1.115 15.643 1.00 98.62 203 LEU A C 1
ATOM 1591 O O . LEU A 1 203 ? -6.431 0.731 16.223 1.00 98.62 203 LEU A O 1
ATOM 1595 N N . LEU A 1 204 ? -8.207 2.113 16.096 1.00 98.19 204 LEU A N 1
ATOM 1596 C CA . LEU A 1 204 ? -7.967 2.777 17.375 1.00 98.19 204 LEU A CA 1
ATOM 1597 C C . LEU A 1 204 ? -8.463 1.890 18.526 1.00 98.19 204 LEU A C 1
ATOM 1599 O O . LEU A 1 204 ? -9.571 1.363 18.475 1.00 98.19 204 LEU A O 1
ATOM 1603 N N . LYS A 1 205 ? -7.643 1.740 19.572 1.00 98.06 205 LYS A N 1
ATOM 1604 C CA . LYS A 1 205 ? -7.935 0.952 20.783 1.00 98.06 205 LYS A CA 1
ATOM 1605 C C . LYS A 1 205 ? -7.502 1.733 22.023 1.00 98.06 205 LYS A C 1
ATOM 1607 O O . LYS A 1 205 ? -6.462 2.387 21.982 1.00 98.06 205 LYS A O 1
ATOM 1612 N N . ASN A 1 206 ? -8.257 1.633 23.119 1.00 97.44 206 ASN A N 1
ATOM 1613 C CA . ASN A 1 206 ? -7.981 2.293 24.406 1.00 97.44 206 ASN A CA 1
ATOM 1614 C C . ASN A 1 206 ? -7.670 3.794 24.277 1.00 97.44 206 ASN A C 1
ATOM 1616 O O . ASN A 1 206 ? -6.721 4.299 24.879 1.00 97.44 206 ASN A O 1
ATOM 1620 N N . THR A 1 207 ? -8.434 4.510 23.457 1.00 97.62 207 THR A N 1
ATOM 1621 C CA . THR A 1 207 ? -8.141 5.912 23.142 1.00 97.62 207 THR A CA 1
ATOM 1622 C C . THR A 1 207 ? -9.412 6.706 22.849 1.00 97.62 207 THR A C 1
ATOM 1624 O O . THR A 1 207 ? -10.522 6.167 22.848 1.00 97.62 207 THR A O 1
ATOM 1627 N N . THR A 1 208 ? -9.236 8.001 22.614 1.00 97.25 208 THR A N 1
ATOM 1628 C CA . THR A 1 208 ? -10.268 8.906 22.116 1.00 97.25 208 THR A CA 1
ATOM 1629 C C . THR A 1 208 ? -10.060 9.110 20.614 1.00 97.25 208 THR A C 1
ATOM 1631 O O . THR A 1 208 ? -8.941 9.371 20.174 1.00 97.25 208 THR A O 1
ATOM 1634 N N . THR A 1 209 ? -11.120 8.978 19.824 1.00 96.56 209 THR A N 1
ATOM 1635 C CA . THR A 1 209 ? -11.126 9.247 18.383 1.00 96.56 209 THR A CA 1
ATOM 1636 C C . THR A 1 209 ? -10.960 10.750 18.105 1.00 96.56 209 THR A C 1
ATOM 1638 O O . THR A 1 209 ? -11.222 11.568 18.991 1.00 96.56 209 THR A O 1
ATOM 1641 N N . PRO A 1 210 ? -10.553 11.161 16.887 1.00 94.19 210 PRO A N 1
ATOM 1642 C CA . PRO A 1 210 ? -10.360 12.579 16.552 1.00 94.19 210 PRO A CA 1
ATOM 1643 C C . PRO A 1 210 ? -11.602 13.462 16.751 1.00 94.19 210 PRO A C 1
ATOM 1645 O O . PRO A 1 210 ? -11.483 14.659 16.999 1.00 94.19 210 PRO A O 1
ATOM 1648 N N . ASP A 1 211 ? -12.796 12.874 16.669 1.00 94.62 211 ASP A N 1
ATOM 1649 C CA . ASP A 1 211 ? -14.091 13.519 16.903 1.00 94.62 211 ASP A CA 1
ATOM 1650 C C . ASP A 1 211 ? -14.591 13.416 18.360 1.00 94.62 211 ASP A C 1
ATOM 1652 O O . ASP A 1 211 ? -15.695 13.862 18.668 1.00 94.62 211 ASP A O 1
ATOM 1656 N N . GLY A 1 212 ? -13.766 12.901 19.278 1.00 96.50 212 GLY A N 1
ATOM 1657 C CA . GLY A 1 212 ? -13.979 13.003 20.725 1.00 96.50 212 GLY A CA 1
ATOM 1658 C C . GLY A 1 212 ? -14.677 11.815 21.394 1.00 96.50 212 GLY A C 1
ATOM 1659 O O . GLY A 1 212 ? -14.921 11.872 22.602 1.00 96.50 212 GLY A O 1
ATOM 1660 N N . TYR A 1 213 ? -14.978 10.736 20.670 1.00 97.69 213 TYR A N 1
ATOM 1661 C CA . TYR A 1 213 ? -15.579 9.529 21.246 1.00 97.69 213 TYR A CA 1
ATOM 1662 C C . TYR A 1 213 ? -14.521 8.584 21.810 1.00 97.69 213 TYR A C 1
ATOM 1664 O O . TYR A 1 213 ? -13.379 8.578 21.368 1.00 97.69 213 TYR A O 1
ATOM 1672 N N . LYS A 1 214 ? -14.889 7.751 22.786 1.00 98.06 214 LYS A N 1
ATOM 1673 C CA . LYS A 1 214 ? -13.972 6.764 23.369 1.00 98.06 214 LYS A CA 1
ATOM 1674 C C . LYS A 1 214 ? -14.180 5.389 22.751 1.00 98.06 214 LYS A C 1
ATOM 1676 O O . LYS A 1 214 ? -15.313 4.989 22.488 1.00 98.06 214 LYS A O 1
ATOM 1681 N N . VAL A 1 215 ? -13.081 4.665 22.568 1.00 98.31 215 VAL A N 1
ATOM 1682 C CA . VAL A 1 215 ? -13.070 3.257 22.157 1.00 98.31 215 VAL A CA 1
ATOM 1683 C C . VAL A 1 215 ? -12.320 2.413 23.185 1.00 98.31 215 VAL A C 1
ATOM 1685 O O . VAL A 1 215 ? -11.322 2.860 23.761 1.00 98.31 215 VAL A O 1
ATOM 1688 N N . ASP A 1 216 ? -12.811 1.204 23.436 1.00 98.38 216 ASP A N 1
ATOM 1689 C CA . ASP A 1 216 ? -12.255 0.285 24.432 1.00 98.38 216 ASP A CA 1
ATOM 1690 C C . ASP A 1 216 ? -11.021 -0.491 23.926 1.00 98.38 216 ASP A C 1
ATOM 1692 O O . ASP A 1 216 ? -10.425 -0.169 22.893 1.00 98.38 216 ASP A O 1
ATOM 1696 N N . ALA A 1 217 ? -10.602 -1.513 24.678 1.00 97.69 217 ALA A N 1
ATOM 1697 C CA . ALA A 1 217 ? -9.436 -2.335 24.360 1.00 97.69 217 ALA A CA 1
ATOM 1698 C C . ALA A 1 217 ? -9.590 -3.165 23.079 1.00 97.69 217 ALA A C 1
ATOM 1700 O O . ALA A 1 217 ? -8.579 -3.479 22.446 1.00 97.69 217 ALA A O 1
ATOM 1701 N N . ASP A 1 218 ? -10.825 -3.464 22.680 1.00 97.50 218 ASP A N 1
ATOM 1702 C CA . ASP A 1 218 ? -11.155 -4.155 21.435 1.00 97.50 218 ASP A CA 1
ATOM 1703 C C . ASP A 1 218 ? -11.418 -3.161 20.287 1.00 97.50 218 ASP A C 1
ATOM 1705 O O . ASP A 1 218 ? -11.666 -3.568 19.151 1.00 97.50 218 ASP A O 1
ATOM 1709 N N . GLY A 1 219 ? -11.341 -1.854 20.565 1.00 97.56 219 GLY A N 1
ATOM 1710 C CA . GLY A 1 219 ? -11.599 -0.770 19.618 1.00 97.56 219 GLY A CA 1
ATOM 1711 C C . GLY A 1 219 ? -13.083 -0.480 19.405 1.00 97.56 219 GLY A C 1
ATOM 1712 O O . GLY A 1 219 ? -13.441 0.230 18.463 1.00 97.56 219 GLY A O 1
ATOM 1713 N N . VAL A 1 220 ? -13.947 -1.026 20.264 1.00 98.56 220 VAL A N 1
ATOM 1714 C CA . VAL A 1 220 ? -15.394 -0.821 20.202 1.00 98.56 220 VAL A CA 1
ATOM 1715 C C . VAL A 1 220 ? -15.725 0.531 20.818 1.00 98.56 220 VAL A C 1
ATOM 1717 O O . VAL A 1 220 ? -15.260 0.859 21.910 1.00 98.56 220 VAL A O 1
ATOM 1720 N N . TRP A 1 221 ? -16.542 1.321 20.124 1.00 98.31 221 TRP A N 1
ATOM 1721 C CA . TRP A 1 221 ? -17.091 2.560 20.663 1.00 98.31 221 TRP A CA 1
ATOM 1722 C C . TRP A 1 221 ? -17.860 2.310 21.960 1.00 98.31 221 TRP A C 1
ATOM 1724 O O . TRP A 1 221 ? -18.726 1.435 22.030 1.00 98.31 221 TRP A O 1
ATOM 1734 N N . ILE A 1 222 ? -17.567 3.134 22.961 1.00 96.25 222 ILE A N 1
ATOM 1735 C CA . ILE A 1 222 ? -18.253 3.150 24.248 1.00 96.25 222 ILE A CA 1
ATOM 1736 C C . ILE A 1 222 ? -18.862 4.530 24.501 1.00 96.25 222 ILE A C 1
ATOM 1738 O O . ILE A 1 222 ? -18.298 5.563 24.124 1.00 96.25 222 ILE A O 1
ATOM 1742 N N . GLN A 1 223 ? -20.041 4.516 25.121 1.00 82.94 223 GLN A N 1
ATOM 1743 C CA . GLN A 1 223 ? -20.816 5.705 25.468 1.00 82.94 223 GLN A CA 1
ATOM 1744 C C . GLN A 1 223 ? -20.309 6.368 26.752 1.00 82.94 223 GLN A C 1
ATOM 1746 O O . GLN A 1 223 ? -19.929 5.634 27.693 1.00 82.94 223 GLN A O 1
#

pLDDT: mean 84.66, std 15.13, range [33.09, 98.62]

InterPro domains:
  IPR018337 Cell wall/choline-binding repeat [PF01473] (180-192)
  IPR018337 Cell wall/choline-binding repeat [PF19127] (142-172)
  IPR018337 Cell wall/choline-binding repeat [PS51170] (129-152)
  IPR032675 Leucine-rich repeat domain superfamily [G3DSA:3.80.10.10] (1-69)

Foldseek 3Di:
DCALVCPAQEDEDEPAQAQAARNCANNQNHAEYEYEADPNLQDRQYFHCNCHNNNDPHHAYHYPPDDDVVVSLVNQCVRDVCSQVRDPPRDHDPPPPPPPPDDPQDDSAFDWDADPVATWTDHPNDTDEQDWDQGDFPNDTAIWGAYRVRHTDAAWDADPVRWIWGAHCDPPSRGRGTDAAWDQDPNFIWHQHCDPDPRGRTTDEQDADPVGFGAYRVRTTDD

Radius of gyration: 20.36 Å; chains: 1; bounding box: 51×43×54 Å

Secondary structure (DSSP, 8-state):
--TT-TT--EEEE-S-SEE-TTTTTT-TT--EEEEE--GGGPPPEE-TTTTTT---SS-EEEEES---HHHHHHHHHHH-GGGGGGSTT-PPPPTT-S----S----SS-EEEE-SS-EEEEBTTB---SEEEEEEETTEEEEEEE-TTSPBP-EEEE-TTS-EEEE----SS-TTPBP-EEEEETTEEEEE---SSTTTTPBP-SEE-TTS-EE-TT-BEE-

Organism: Clostridium symbiosum (strain WAL-14163) (NCBI:txid742740)